Protein AF-A0A960Y2G0-F1 (afdb_monomer)

Nearest PDB structures (foldseek):
  4eb5-assembly1_C  TM=8.338E-01  e=1.925E-10  Archaeoglobus fulgidus DSM 4304
  7c8m-assembly1_C  TM=8.604E-01  e=5.880E-10  Methanothrix thermoacetophila
  7cnv-assembly2_D  TM=8.805E-01  e=2.709E-09  Methanothrix thermoacetophila
  7c8n-assembly1_A-2  TM=8.735E-01  e=2.873E-09  Methanothrix thermoacetophila
  7c8o-assembly1_D  TM=8.763E-01  e=1.675E-08  Methanothrix thermoacetophila

Structure (mmCIF, N/CA/C/O backbone):
data_AF-A0A960Y2G0-F1
#
_entry.id   AF-A0A960Y2G0-F1
#
loop_
_atom_site.group_PDB
_atom_site.id
_atom_site.type_symbol
_atom_site.label_atom_id
_atom_site.label_alt_id
_atom_site.label_comp_id
_atom_site.label_asym_id
_atom_site.label_entity_id
_atom_site.label_seq_id
_atom_site.pdbx_PDB_ins_code
_atom_site.Cartn_x
_atom_site.Cartn_y
_atom_site.Cartn_z
_atom_site.occupancy
_atom_site.B_iso_or_equiv
_atom_site.auth_seq_id
_atom_site.auth_comp_id
_atom_site.auth_asym_id
_atom_site.auth_atom_id
_atom_site.pdbx_PDB_model_num
ATOM 1 N N . MET A 1 1 ? 7.548 20.273 18.301 1.00 86.62 1 MET A N 1
ATOM 2 C CA . MET A 1 1 ? 7.623 18.901 17.743 1.00 86.62 1 MET A CA 1
ATOM 3 C C . MET A 1 1 ? 8.824 18.138 18.290 1.00 86.62 1 MET A C 1
ATOM 5 O O . MET A 1 1 ? 9.955 18.604 18.170 1.00 86.62 1 MET A O 1
ATOM 9 N N . ASP A 1 2 ? 8.578 16.937 18.811 1.00 92.56 2 ASP A N 1
ATOM 10 C CA . ASP A 1 2 ? 9.602 15.974 19.226 1.00 92.56 2 ASP A CA 1
ATOM 11 C C . ASP A 1 2 ? 10.142 15.177 18.021 1.00 92.56 2 ASP A C 1
ATOM 13 O O . ASP A 1 2 ? 9.470 14.306 17.466 1.00 92.56 2 ASP A O 1
ATOM 17 N N . PHE A 1 3 ? 11.374 15.481 17.601 1.00 93.81 3 PHE A N 1
ATOM 18 C CA . PHE A 1 3 ? 12.019 14.814 16.466 1.00 93.81 3 PHE A CA 1
ATOM 19 C C . PHE A 1 3 ? 12.433 13.366 16.747 1.00 93.81 3 PHE A C 1
ATOM 21 O O . PHE A 1 3 ? 12.447 12.559 15.816 1.00 93.81 3 PHE A O 1
ATOM 28 N N . GLN A 1 4 ? 12.782 13.025 17.990 1.00 95.38 4 GLN A N 1
ATOM 29 C CA . GLN A 1 4 ? 13.192 11.658 18.324 1.00 95.38 4 GLN A CA 1
ATOM 30 C C . GLN A 1 4 ? 11.982 10.734 18.274 1.00 95.38 4 GLN A C 1
ATOM 32 O O . GLN A 1 4 ? 12.024 9.710 17.592 1.00 95.38 4 GLN A O 1
ATOM 37 N N . ARG A 1 5 ? 10.865 11.158 18.875 1.00 94.88 5 ARG A N 1
ATOM 38 C CA . ARG A 1 5 ? 9.596 10.430 18.787 1.00 94.88 5 ARG A CA 1
ATOM 39 C C . ARG A 1 5 ? 9.076 10.360 17.353 1.00 94.88 5 ARG A C 1
ATOM 41 O O . ARG A 1 5 ? 8.614 9.305 16.932 1.00 94.88 5 ARG A O 1
ATOM 48 N N . PHE A 1 6 ? 9.204 11.437 16.572 1.00 96.44 6 PHE A N 1
ATOM 49 C CA . PHE A 1 6 ? 8.857 11.418 15.145 1.00 96.44 6 PHE A CA 1
ATOM 50 C C . PHE A 1 6 ? 9.614 10.324 14.391 1.00 96.44 6 PHE A C 1
ATOM 52 O O . PHE A 1 6 ? 9.008 9.523 13.679 1.00 96.44 6 PHE A O 1
ATOM 59 N N . LYS A 1 7 ? 10.942 10.287 14.553 1.00 95.12 7 LYS A N 1
ATOM 60 C CA . LYS A 1 7 ? 11.805 9.300 13.906 1.00 95.12 7 LYS A CA 1
ATOM 61 C C . LYS A 1 7 ? 11.459 7.889 14.367 1.00 95.12 7 LYS A C 1
ATOM 63 O O . LYS A 1 7 ? 11.280 7.026 13.521 1.00 95.12 7 LYS A O 1
ATOM 68 N N . GLN A 1 8 ? 11.275 7.681 15.670 1.00 94.31 8 GLN A N 1
ATOM 69 C CA . GLN A 1 8 ? 10.880 6.388 16.223 1.00 94.31 8 GLN A CA 1
ATOM 70 C C . GLN A 1 8 ? 9.571 5.878 15.607 1.00 94.31 8 GLN A C 1
ATOM 72 O O . GLN A 1 8 ? 9.538 4.768 15.087 1.00 94.31 8 GLN A O 1
ATOM 77 N N . ILE A 1 9 ? 8.517 6.703 15.587 1.00 94.94 9 ILE A N 1
ATOM 78 C CA . ILE A 1 9 ? 7.212 6.334 15.011 1.00 94.94 9 ILE A CA 1
ATOM 79 C C . ILE A 1 9 ? 7.348 5.904 13.548 1.00 94.94 9 ILE A C 1
ATOM 81 O O . ILE A 1 9 ? 6.670 4.974 13.117 1.00 94.94 9 ILE A O 1
ATOM 85 N N . ASN A 1 10 ? 8.204 6.585 12.787 1.00 94.75 10 ASN A N 1
ATOM 86 C CA . ASN A 1 10 ? 8.406 6.314 11.368 1.00 94.75 10 ASN A CA 1
ATOM 87 C C . ASN A 1 10 ? 9.296 5.092 11.107 1.00 94.75 10 ASN A C 1
ATOM 89 O O . ASN A 1 10 ? 9.005 4.326 10.191 1.00 94.75 10 ASN A O 1
ATOM 93 N N . ASP A 1 11 ? 10.341 4.896 11.911 1.00 91.50 11 ASP A N 1
ATOM 94 C CA . ASP A 1 11 ? 11.258 3.759 11.798 1.00 91.50 11 ASP A CA 1
ATOM 95 C C . ASP A 1 11 ? 10.572 2.454 12.242 1.00 91.50 11 ASP A C 1
ATOM 97 O O . ASP A 1 11 ? 10.693 1.431 11.572 1.00 91.50 11 ASP A O 1
ATOM 101 N N . GLU A 1 12 ? 9.809 2.495 13.340 1.00 92.44 12 GLU A N 1
ATOM 102 C CA . GLU A 1 12 ? 9.062 1.348 13.880 1.00 92.44 12 GLU A CA 1
ATOM 103 C C . GLU A 1 12 ? 7.698 1.149 13.201 1.00 92.44 12 GLU A C 1
ATOM 105 O O . GLU A 1 12 ? 7.048 0.126 13.405 1.00 92.44 12 GLU A O 1
ATOM 110 N N . ARG A 1 13 ? 7.250 2.135 12.412 1.00 90.19 13 ARG A N 1
ATOM 111 C CA . ARG A 1 13 ? 5.908 2.222 11.817 1.00 90.19 13 ARG A CA 1
ATOM 112 C C . ARG A 1 13 ? 4.801 1.880 12.812 1.00 90.19 13 ARG A C 1
ATOM 114 O O . ARG A 1 13 ? 4.029 0.934 12.644 1.00 90.19 13 ARG A O 1
ATOM 121 N N . LEU A 1 14 ? 4.716 2.687 13.863 1.00 93.31 14 LEU A N 1
ATOM 122 C CA . LEU A 1 14 ? 3.771 2.467 14.951 1.00 93.31 14 LEU A CA 1
ATOM 123 C C . LEU A 1 14 ? 2.334 2.295 14.425 1.00 93.31 14 LEU A C 1
ATOM 125 O O . LEU A 1 14 ? 1.815 3.152 13.707 1.00 93.31 14 LEU A O 1
ATOM 129 N N . ASN A 1 15 ? 1.703 1.180 14.809 1.00 92.12 15 ASN A N 1
ATOM 130 C CA . ASN A 1 15 ? 0.332 0.792 14.455 1.00 92.12 15 ASN A CA 1
ATOM 131 C C . ASN A 1 15 ? 0.046 0.628 12.939 1.00 92.12 15 ASN A C 1
ATOM 133 O O . ASN A 1 15 ? -1.116 0.531 12.538 1.00 92.12 15 ASN A O 1
ATOM 137 N N . TYR A 1 16 ? 1.087 0.553 12.106 1.00 96.31 16 TYR A N 1
ATOM 138 C CA . TYR A 1 16 ? 0.996 0.350 10.659 1.00 96.31 16 TYR A CA 1
ATOM 139 C C . TYR A 1 16 ? 0.889 -1.144 10.336 1.00 96.31 16 TYR A C 1
ATOM 141 O O . TYR A 1 16 ? 1.876 -1.873 10.434 1.00 96.31 16 TYR A O 1
ATOM 149 N N . ARG A 1 17 ? -0.301 -1.624 9.974 1.00 96.50 17 ARG A N 1
ATOM 150 C CA . ARG A 1 17 ? -0.523 -3.016 9.542 1.00 96.50 17 ARG A CA 1
ATOM 151 C C . ARG A 1 17 ? -1.909 -3.187 8.942 1.00 96.50 17 ARG A C 1
ATOM 153 O O . ARG A 1 17 ? -2.824 -2.416 9.232 1.00 96.50 17 ARG A O 1
ATOM 160 N N . GLU A 1 18 ? -2.072 -4.269 8.201 1.00 96.94 18 GLU A N 1
ATOM 161 C CA . GLU A 1 18 ? -3.372 -4.794 7.796 1.00 96.94 18 GLU A CA 1
ATOM 162 C C . GLU A 1 18 ? -4.046 -5.525 8.973 1.00 96.94 18 GLU A C 1
ATOM 164 O O . GLU A 1 18 ? -3.369 -6.135 9.802 1.00 96.94 18 GLU A O 1
ATOM 169 N N . ILE A 1 19 ? -5.379 -5.490 9.035 1.00 96.31 19 ILE A N 1
ATOM 170 C CA . ILE A 1 19 ? -6.180 -6.335 9.934 1.00 96.31 19 ILE A CA 1
ATOM 171 C C . ILE A 1 19 ? -7.104 -7.173 9.051 1.00 96.31 19 ILE A C 1
ATOM 173 O O . ILE A 1 19 ? -8.030 -6.647 8.432 1.00 96.31 19 ILE A O 1
ATOM 177 N N . GLU A 1 20 ? -6.827 -8.472 8.964 1.00 92.75 20 GLU A N 1
ATOM 178 C CA . GLU A 1 20 ? -7.520 -9.388 8.050 1.00 92.75 20 GLU A CA 1
ATOM 179 C C . GLU A 1 20 ? -9.001 -9.570 8.409 1.00 92.75 20 GLU A C 1
ATOM 181 O O . GLU A 1 20 ? -9.868 -9.571 7.535 1.00 92.75 20 GLU A O 1
ATOM 186 N N . ASP A 1 21 ? -9.305 -9.630 9.703 1.00 94.44 21 ASP A N 1
ATOM 187 C CA . ASP A 1 21 ? -10.654 -9.772 10.246 1.00 94.44 21 ASP A CA 1
ATOM 188 C C . ASP A 1 21 ? -11.294 -8.427 10.636 1.00 94.44 21 ASP A C 1
ATOM 190 O O . ASP A 1 21 ? -12.226 -8.387 11.440 1.00 94.44 21 ASP A O 1
ATOM 194 N N . ALA A 1 22 ? -10.824 -7.313 10.058 1.00 97.56 22 ALA A N 1
ATOM 195 C CA . ALA A 1 22 ? -11.388 -5.992 10.317 1.00 97.56 22 ALA A CA 1
ATOM 196 C C . ALA A 1 22 ? -12.892 -5.959 10.014 1.00 97.56 22 ALA A C 1
ATOM 198 O O . ALA A 1 22 ? -13.353 -6.430 8.967 1.00 97.56 22 ALA A O 1
ATOM 199 N N . THR A 1 23 ? -13.662 -5.318 10.890 1.00 98.06 23 THR A N 1
ATOM 200 C CA . THR A 1 23 ? -15.099 -5.105 10.684 1.00 98.06 23 THR A CA 1
ATOM 201 C C . THR A 1 23 ? -15.312 -4.147 9.512 1.00 98.06 23 THR A C 1
ATOM 203 O O . THR A 1 23 ? -16.017 -4.476 8.553 1.00 98.06 23 THR A O 1
ATOM 206 N N . VAL A 1 24 ? -14.596 -3.019 9.507 1.00 98.56 24 VAL A N 1
ATOM 207 C CA . VAL A 1 24 ? -14.574 -2.053 8.401 1.00 98.56 24 VAL A CA 1
ATOM 208 C C . VAL A 1 24 ? -13.143 -1.786 7.943 1.00 98.56 24 VAL A C 1
ATOM 210 O O . VAL A 1 24 ? -12.208 -1.720 8.741 1.00 98.56 24 VAL A O 1
ATOM 213 N N . VAL A 1 25 ? -12.989 -1.618 6.632 1.00 98.44 25 VAL A N 1
ATOM 214 C CA . VAL A 1 25 ? -11.780 -1.085 6.008 1.00 98.44 25 VAL A CA 1
ATOM 215 C C . VAL A 1 25 ? -12.209 0.081 5.137 1.00 98.44 25 VAL A C 1
ATOM 217 O O . VAL A 1 25 ? -13.126 -0.072 4.333 1.00 98.44 25 VAL A O 1
ATOM 220 N N . SER A 1 26 ? -11.582 1.237 5.309 1.00 98.25 26 SER A N 1
ATOM 221 C CA . SER A 1 26 ? -11.987 2.483 4.658 1.00 98.25 26 SER A CA 1
ATOM 222 C C . SER A 1 26 ? -10.802 3.140 3.979 1.00 98.25 26 SER A C 1
ATOM 224 O O . SER A 1 26 ? -9.711 3.173 4.546 1.00 98.25 26 SER A O 1
ATOM 226 N N . ASN A 1 27 ? -11.025 3.655 2.770 1.00 96.00 27 ASN A N 1
ATOM 227 C CA . ASN A 1 27 ? -10.039 4.420 2.022 1.00 96.00 27 ASN A CA 1
ATOM 228 C C . ASN A 1 27 ? -10.359 5.910 2.137 1.00 96.00 27 ASN A C 1
ATOM 230 O O . ASN A 1 27 ? -11.497 6.335 1.953 1.00 96.00 27 ASN A O 1
ATOM 234 N N . TYR A 1 28 ? -9.326 6.711 2.351 1.00 94.31 28 TYR A N 1
ATOM 235 C CA . TYR A 1 28 ? -9.407 8.159 2.390 1.00 94.31 28 TYR A CA 1
ATOM 236 C C . TYR A 1 28 ? -8.260 8.750 1.576 1.00 94.31 28 TYR A C 1
ATOM 238 O O . TYR A 1 28 ? -7.124 8.281 1.644 1.00 94.31 28 TYR A O 1
ATOM 246 N N . ARG A 1 29 ? -8.538 9.798 0.800 1.00 88.81 29 ARG A N 1
ATOM 247 C CA . ARG A 1 29 ? -7.503 10.512 0.051 1.00 88.81 29 ARG A CA 1
ATOM 248 C C . ARG A 1 29 ? -7.214 11.842 0.720 1.00 88.81 29 ARG A C 1
ATOM 250 O O . ARG A 1 29 ? -8.092 12.694 0.817 1.00 88.81 29 ARG A O 1
ATOM 257 N N . ASN A 1 30 ? -5.966 12.039 1.130 1.00 84.06 30 ASN A N 1
ATOM 258 C CA . ASN A 1 30 ? -5.527 13.311 1.679 1.00 84.06 30 ASN A CA 1
ATOM 259 C C . ASN A 1 30 ? -5.613 14.401 0.599 1.00 84.06 30 ASN A C 1
ATOM 261 O O . ASN A 1 30 ? -4.896 14.357 -0.399 1.00 84.06 30 ASN A O 1
ATOM 265 N N . ILE A 1 31 ? -6.476 15.394 0.810 1.00 76.62 31 ILE A N 1
ATOM 266 C CA . ILE A 1 31 ? -6.726 16.482 -0.147 1.00 76.62 31 ILE A CA 1
ATOM 267 C C . ILE A 1 31 ? -5.534 17.436 -0.318 1.00 76.62 31 ILE A C 1
ATOM 269 O O . ILE A 1 31 ? -5.413 18.084 -1.353 1.00 76.62 31 ILE A O 1
ATOM 273 N N . GLY A 1 32 ? -4.647 17.526 0.677 1.00 75.38 32 GLY A N 1
ATOM 274 C CA . GLY A 1 32 ? -3.511 18.445 0.660 1.00 75.38 32 GLY A CA 1
ATOM 275 C C . GLY A 1 32 ? -2.320 17.919 -0.140 1.00 75.38 32 GLY A C 1
ATOM 276 O O . GLY A 1 32 ? -1.728 18.659 -0.924 1.00 75.38 32 GLY A O 1
ATOM 277 N N . CYS A 1 33 ? -1.953 16.648 0.053 1.00 76.25 33 CYS A N 1
ATOM 278 C CA . CYS A 1 33 ? -0.789 16.037 -0.607 1.00 76.25 33 CYS A CA 1
ATOM 279 C C . CYS A 1 33 ? -1.134 14.945 -1.629 1.00 76.25 33 CYS A C 1
ATOM 281 O O . CYS A 1 33 ? -0.257 14.547 -2.393 1.00 76.25 33 CYS A O 1
ATOM 283 N N . GLY A 1 34 ? -2.379 14.466 -1.663 1.00 78.75 34 GLY A N 1
ATOM 284 C CA . GLY A 1 34 ? -2.819 13.374 -2.531 1.00 78.75 34 GLY A CA 1
ATOM 285 C C . GLY A 1 34 ? -2.533 11.970 -1.992 1.00 78.75 34 GLY A C 1
ATOM 286 O O . GLY A 1 34 ? -2.919 11.009 -2.657 1.00 78.75 34 GLY A O 1
ATOM 287 N N . ASP A 1 35 ? -1.894 11.848 -0.821 1.00 84.19 35 ASP A N 1
ATOM 288 C CA . ASP A 1 35 ? -1.540 10.563 -0.208 1.00 84.19 35 ASP A CA 1
ATOM 289 C C . ASP A 1 35 ? -2.792 9.711 0.078 1.00 84.19 35 ASP A C 1
ATOM 291 O O . ASP A 1 35 ? -3.813 10.206 0.568 1.00 84.19 35 ASP A O 1
ATOM 295 N N . GLY A 1 36 ? -2.702 8.412 -0.214 1.00 88.88 36 GLY A N 1
ATOM 296 C CA . GLY A 1 36 ? -3.743 7.437 0.096 1.00 88.88 36 GLY A CA 1
ATOM 297 C C . GLY A 1 36 ? -3.627 6.928 1.529 1.00 88.88 36 GLY A C 1
ATOM 298 O O . GLY A 1 36 ? -2.573 6.429 1.940 1.00 88.88 36 GLY A O 1
ATOM 299 N N . TYR A 1 37 ? -4.703 7.062 2.297 1.00 94.81 37 TYR A N 1
ATOM 300 C CA . TYR A 1 37 ? -4.850 6.555 3.657 1.00 94.81 37 TYR A CA 1
ATOM 301 C C . TYR A 1 37 ? -5.851 5.408 3.643 1.00 94.81 37 TYR A C 1
ATOM 303 O O . TYR A 1 37 ? -6.879 5.484 2.971 1.00 94.81 37 TYR A O 1
ATOM 311 N N . ARG A 1 38 ? -5.575 4.361 4.413 1.00 97.19 38 ARG A N 1
ATOM 312 C CA . ARG A 1 38 ? -6.520 3.272 4.626 1.00 97.19 38 ARG A CA 1
ATOM 313 C C . ARG A 1 38 ? -6.573 2.929 6.100 1.00 97.19 38 ARG A C 1
ATOM 315 O O . ARG A 1 38 ? -5.533 2.654 6.690 1.00 97.19 38 ARG A O 1
ATOM 322 N N . ILE A 1 39 ? -7.765 2.990 6.681 1.00 98.50 39 ILE A N 1
ATOM 323 C CA . ILE A 1 39 ? -8.027 2.707 8.094 1.00 98.50 39 ILE A CA 1
ATOM 324 C C . ILE A 1 39 ? -8.698 1.341 8.204 1.00 98.50 39 ILE A C 1
ATOM 326 O O . ILE A 1 39 ? -9.600 1.023 7.426 1.00 98.50 39 ILE A O 1
ATOM 330 N N . TYR A 1 40 ? -8.281 0.563 9.194 1.00 98.62 40 TYR A N 1
ATOM 331 C CA . TYR A 1 40 ? -8.882 -0.712 9.563 1.00 98.62 40 TYR A CA 1
ATOM 332 C C . TYR A 1 40 ? -9.429 -0.569 10.976 1.00 98.62 40 TYR A C 1
ATOM 334 O O . TYR A 1 40 ? -8.678 -0.183 11.872 1.00 98.62 40 TYR A O 1
ATOM 342 N N . LEU A 1 41 ? -10.708 -0.884 11.185 1.00 98.69 41 LEU A N 1
ATOM 343 C CA . LEU A 1 41 ? -11.304 -0.943 12.521 1.00 98.69 41 LEU A CA 1
ATOM 344 C C . LEU A 1 41 ? -11.924 -2.323 12.738 1.00 98.69 41 LEU A C 1
ATOM 346 O O . LEU A 1 41 ? -12.737 -2.789 11.931 1.00 98.69 41 LEU A O 1
ATOM 350 N N . LYS A 1 42 ? -11.570 -2.957 13.853 1.00 98.56 42 LYS A N 1
ATOM 351 C CA . LYS A 1 42 ? -12.249 -4.134 14.392 1.00 98.56 42 LYS A CA 1
ATOM 352 C C . LYS A 1 42 ? -13.201 -3.669 15.485 1.00 98.56 42 LYS A C 1
ATOM 354 O O . LYS A 1 42 ? -12.765 -3.148 16.507 1.00 98.56 42 LYS A O 1
ATOM 359 N N . ILE A 1 43 ? -14.492 -3.824 15.221 1.00 98.62 43 ILE A N 1
ATOM 360 C CA . ILE A 1 43 ? -15.584 -3.307 16.045 1.00 98.62 43 ILE A CA 1
ATOM 361 C C . ILE A 1 43 ? -16.482 -4.465 16.469 1.00 98.62 43 ILE A C 1
ATOM 363 O O . ILE A 1 43 ? -16.923 -5.237 15.613 1.00 98.62 43 ILE A O 1
ATOM 367 N N . GLU A 1 44 ? -16.767 -4.539 17.765 1.00 98.25 44 GLU A N 1
ATOM 368 C CA . GLU A 1 44 ? -17.688 -5.485 18.404 1.00 98.25 44 GLU A CA 1
ATOM 369 C C . GLU A 1 44 ? -18.457 -4.734 19.495 1.00 98.25 44 GLU A C 1
ATOM 371 O O . GLU A 1 44 ? -17.870 -3.902 20.182 1.00 98.25 44 GLU A O 1
ATOM 376 N N . ASP A 1 45 ? -19.771 -4.945 19.605 1.00 96.12 45 ASP A N 1
ATOM 377 C CA . ASP A 1 45 ? -20.634 -4.282 20.599 1.00 96.12 45 ASP A CA 1
ATOM 378 C C . ASP A 1 45 ? -20.417 -2.760 20.724 1.00 96.12 45 ASP A C 1
ATOM 380 O O . ASP A 1 45 ? -20.366 -2.187 21.813 1.00 96.12 45 ASP A O 1
ATOM 384 N N . ASN A 1 46 ? -20.283 -2.087 19.574 1.00 95.75 46 ASN A N 1
ATOM 385 C CA . ASN A 1 46 ? -20.035 -0.643 19.464 1.00 95.75 46 ASN A CA 1
ATOM 386 C C . ASN A 1 46 ? -18.696 -0.163 20.070 1.00 95.75 46 ASN A C 1
ATOM 388 O O . ASN A 1 46 ? -18.513 1.038 20.269 1.00 95.75 46 ASN A O 1
ATOM 392 N N . GLN A 1 47 ? -17.753 -1.071 20.327 1.00 98.50 47 GLN A N 1
ATOM 393 C CA . GLN A 1 47 ? -16.401 -0.798 20.822 1.00 98.50 47 GLN A CA 1
ATOM 394 C C . GLN A 1 47 ? -15.353 -1.071 19.741 1.00 98.50 47 GLN A C 1
ATOM 396 O O . GLN A 1 47 ? -15.394 -2.103 19.072 1.00 98.50 47 GLN A O 1
ATOM 401 N N . ILE A 1 48 ? -14.385 -0.165 19.581 1.00 98.69 48 ILE A N 1
ATOM 402 C CA . ILE A 1 48 ? -13.240 -0.341 18.680 1.00 98.69 48 ILE A CA 1
ATOM 403 C C . ILE A 1 48 ? -12.180 -1.172 19.409 1.00 98.69 48 ILE A C 1
ATOM 405 O O . ILE A 1 48 ? -11.339 -0.643 20.136 1.00 98.69 48 ILE A O 1
ATOM 409 N N . LEU A 1 49 ? -12.209 -2.489 19.213 1.00 98.50 49 LEU A N 1
ATOM 410 C CA . LEU A 1 49 ? -11.271 -3.423 19.844 1.00 98.50 49 LEU A CA 1
ATOM 411 C C . LEU A 1 49 ? -9.854 -3.292 19.284 1.00 98.50 49 LEU A C 1
ATOM 413 O O . LEU A 1 49 ? -8.865 -3.429 20.010 1.00 98.50 49 LEU A O 1
ATOM 417 N N . ASP A 1 50 ? -9.752 -3.029 17.984 1.00 98.50 50 ASP A N 1
ATOM 418 C CA . ASP A 1 50 ? -8.478 -2.775 17.332 1.00 98.50 50 ASP A CA 1
ATOM 419 C C . ASP A 1 50 ? -8.630 -1.759 16.205 1.00 98.50 50 ASP A C 1
ATOM 421 O O . ASP A 1 50 ? -9.658 -1.695 15.528 1.00 98.50 50 ASP A O 1
ATOM 425 N N . ALA A 1 51 ? -7.585 -0.967 16.010 1.00 98.50 51 ALA A N 1
ATOM 426 C CA . ALA A 1 51 ? -7.504 0.017 14.949 1.00 98.50 51 ALA A CA 1
ATOM 427 C C . ALA A 1 51 ? -6.088 0.017 14.387 1.00 98.50 51 ALA A C 1
ATOM 429 O O . ALA A 1 51 ? -5.114 -0.071 15.138 1.00 98.50 51 ALA A O 1
ATOM 430 N N . SER A 1 52 ? -5.966 0.123 13.073 1.00 98.62 52 SER A N 1
ATOM 431 C CA . SER A 1 52 ? -4.685 0.266 12.390 1.00 98.62 52 SER A CA 1
ATOM 432 C C . SER A 1 52 ? -4.855 1.063 11.109 1.00 98.62 52 SER A C 1
ATOM 434 O O . SER A 1 52 ? -5.960 1.470 10.732 1.00 98.62 52 SER A O 1
ATOM 436 N N . TYR A 1 53 ? -3.741 1.292 10.428 1.00 98.12 53 TYR A N 1
ATOM 437 C CA . TYR A 1 53 ? -3.746 1.944 9.136 1.00 98.12 53 TYR A CA 1
ATOM 438 C C . TYR A 1 53 ? -2.665 1.386 8.220 1.00 98.12 53 TYR A C 1
ATOM 440 O O . TYR A 1 53 ? -1.692 0.770 8.658 1.00 98.12 53 TYR A O 1
ATOM 448 N N . THR A 1 54 ? -2.828 1.685 6.938 1.00 96.19 54 THR A N 1
ATOM 449 C CA . THR A 1 54 ? -1.785 1.591 5.920 1.00 96.19 54 THR A CA 1
ATOM 450 C C . THR A 1 54 ? -1.784 2.863 5.089 1.00 96.19 54 THR A C 1
ATOM 452 O O . THR A 1 54 ? -2.824 3.490 4.874 1.00 96.19 54 THR A O 1
ATOM 455 N N . THR A 1 55 ? -0.613 3.268 4.617 1.00 94.62 55 THR A N 1
ATOM 456 C CA . THR A 1 55 ? -0.470 4.443 3.754 1.00 94.62 55 THR A CA 1
ATOM 457 C C . THR A 1 55 ? 0.818 4.367 2.943 1.00 94.62 55 THR A C 1
ATOM 459 O O . THR A 1 55 ? 1.797 3.758 3.378 1.00 94.62 55 THR A O 1
ATOM 462 N N . THR A 1 56 ? 0.833 5.025 1.785 1.00 88.69 56 THR A N 1
ATOM 463 C CA . THR A 1 56 ? 2.053 5.331 1.015 1.00 88.69 56 THR A CA 1
ATOM 464 C C . THR A 1 56 ? 2.506 6.781 1.211 1.00 88.69 56 THR A C 1
ATOM 466 O O . THR A 1 56 ? 3.371 7.283 0.483 1.00 88.69 56 THR A O 1
ATOM 469 N N . GLY A 1 57 ? 1.901 7.476 2.179 1.00 88.19 57 GLY A N 1
ATOM 470 C CA . GLY A 1 57 ? 2.142 8.879 2.466 1.00 88.19 57 GLY A CA 1
ATOM 471 C C . GLY A 1 57 ? 3.451 9.168 3.183 1.00 88.19 57 GLY A C 1
ATOM 472 O O . GLY A 1 57 ? 4.243 8.279 3.491 1.00 88.19 57 GLY A O 1
ATOM 473 N N . CYS A 1 58 ? 3.720 10.454 3.397 1.00 90.69 58 CYS A N 1
ATOM 474 C CA . CYS A 1 58 ? 4.954 10.873 4.062 1.00 90.69 58 CYS A CA 1
ATOM 475 C C . CYS A 1 58 ? 4.924 10.622 5.580 1.00 90.69 58 CYS A C 1
ATOM 477 O O . CYS A 1 58 ? 3.879 10.329 6.162 1.00 90.69 58 CYS A O 1
ATOM 479 N N . GLY A 1 59 ? 6.068 10.823 6.240 1.00 94.25 59 GLY A N 1
ATOM 480 C CA . GLY A 1 59 ? 6.191 10.520 7.663 1.00 94.25 59 GLY A CA 1
ATOM 481 C C . GLY A 1 59 ? 5.271 1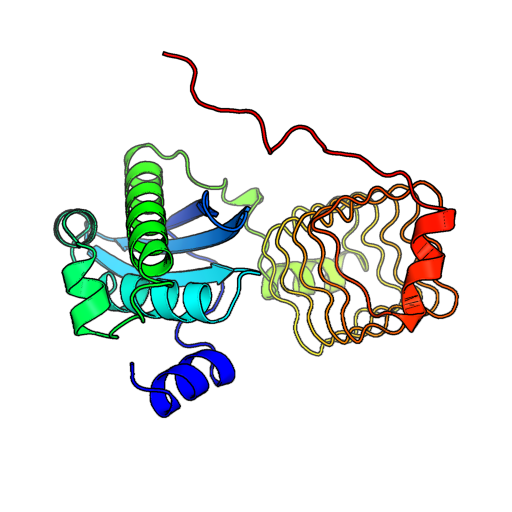1.314 8.592 1.00 94.25 59 GLY A C 1
ATOM 482 O O . GLY A 1 59 ? 4.858 10.801 9.623 1.00 94.25 59 GLY A O 1
ATOM 483 N N . PHE A 1 60 ? 4.854 12.527 8.212 1.00 95.31 60 PHE A N 1
ATOM 484 C CA . PHE A 1 60 ? 3.827 13.256 8.969 1.00 95.31 60 PHE A CA 1
ATOM 485 C C . PHE A 1 60 ? 2.446 12.599 8.867 1.00 95.31 60 PHE A C 1
ATOM 487 O O . PHE A 1 60 ? 1.706 12.591 9.847 1.00 95.31 60 PHE A O 1
ATOM 494 N N . GLY A 1 61 ? 2.114 12.018 7.711 1.00 95.50 61 GLY A N 1
ATOM 495 C CA . GLY A 1 61 ? 0.893 11.232 7.538 1.00 95.50 61 GLY A CA 1
ATOM 496 C C . GLY A 1 61 ? 0.927 9.959 8.374 1.00 95.50 61 GLY A C 1
ATOM 497 O O . GLY A 1 61 ? -0.033 9.685 9.085 1.00 95.50 61 GLY A O 1
ATOM 498 N N . ILE A 1 62 ? 2.060 9.248 8.366 1.00 96.62 62 ILE A N 1
ATOM 499 C CA . ILE A 1 62 ? 2.300 8.075 9.223 1.00 96.62 62 ILE A CA 1
ATOM 500 C C . ILE A 1 62 ? 2.109 8.451 10.696 1.00 96.62 62 ILE A C 1
ATOM 502 O O . ILE A 1 62 ? 1.321 7.820 11.391 1.00 96.62 62 ILE A O 1
ATOM 506 N N . THR A 1 63 ? 2.753 9.522 11.168 1.00 97.56 63 THR A N 1
ATOM 507 C CA . THR A 1 63 ? 2.622 9.966 12.561 1.00 97.56 63 THR A CA 1
ATOM 508 C C . THR A 1 63 ? 1.182 10.325 12.923 1.00 97.56 63 THR A C 1
ATOM 510 O O . THR A 1 63 ? 0.684 9.849 13.938 1.00 97.56 63 THR A O 1
ATOM 513 N N . ALA A 1 64 ? 0.485 11.105 12.094 1.00 97.31 64 ALA A N 1
ATOM 514 C CA . ALA A 1 64 ? -0.895 11.503 12.371 1.00 97.31 64 ALA A CA 1
ATOM 515 C C . ALA A 1 64 ? -1.855 10.301 12.398 1.00 97.31 64 ALA A C 1
ATOM 517 O O . ALA A 1 64 ? -2.693 10.196 13.293 1.00 97.31 64 ALA A O 1
ATOM 518 N N . LEU A 1 65 ? -1.701 9.366 11.456 1.00 98.06 65 LEU A N 1
ATOM 519 C CA . LEU A 1 65 ? -2.501 8.143 11.404 1.00 98.06 65 LEU A CA 1
ATOM 520 C C . LEU A 1 65 ? -2.199 7.204 12.578 1.00 98.06 65 LEU A C 1
ATOM 522 O O . LEU A 1 65 ? -3.119 6.609 13.139 1.00 98.06 65 LEU A O 1
ATOM 526 N N . ALA A 1 66 ? -0.936 7.105 12.997 1.00 98.31 66 ALA A N 1
ATOM 527 C CA . ALA A 1 66 ? -0.564 6.359 14.194 1.00 98.31 66 ALA A CA 1
ATOM 528 C C . ALA A 1 66 ? -1.260 6.928 15.433 1.00 98.31 66 ALA A C 1
ATOM 530 O O . ALA A 1 66 ? -1.887 6.175 16.172 1.00 98.31 66 ALA A O 1
ATOM 531 N N . MET A 1 67 ? -1.208 8.249 15.633 1.00 98.19 67 MET A N 1
ATOM 532 C CA . MET A 1 67 ? -1.838 8.883 16.795 1.00 98.19 67 MET A CA 1
ATOM 533 C C . MET A 1 67 ? -3.356 8.686 16.786 1.00 98.19 67 MET A C 1
ATOM 535 O O . MET A 1 67 ? -3.915 8.229 17.779 1.00 98.19 67 MET A O 1
ATOM 539 N N . VAL A 1 68 ? -4.029 8.954 15.659 1.00 98.50 68 VAL A N 1
ATOM 540 C CA . VAL A 1 68 ? -5.497 8.865 15.600 1.00 98.50 68 VAL A CA 1
ATOM 541 C C . VAL A 1 68 ? -6.002 7.431 15.798 1.00 98.50 68 VAL A C 1
ATOM 543 O O . VAL A 1 68 ? -7.004 7.216 16.474 1.00 98.50 68 VAL A O 1
ATOM 546 N N . THR A 1 69 ? -5.298 6.431 15.257 1.00 98.56 69 THR A N 1
ATOM 547 C CA . THR A 1 69 ? -5.699 5.022 15.404 1.00 98.56 69 THR A CA 1
ATOM 548 C C . THR A 1 69 ? -5.406 4.481 16.800 1.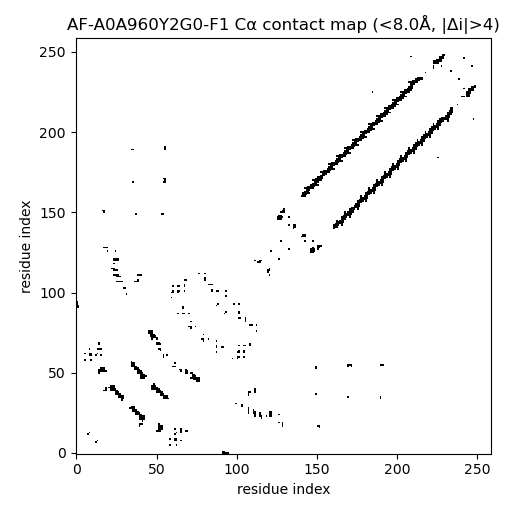00 98.56 69 THR A C 1
ATOM 550 O O . THR A 1 69 ? -6.203 3.703 17.319 1.00 98.56 69 THR A O 1
ATOM 553 N N . LEU A 1 70 ? -4.323 4.921 17.449 1.00 98.25 70 LEU A N 1
ATOM 554 C CA . LEU A 1 70 ? -4.061 4.596 18.853 1.00 98.25 70 LEU A CA 1
ATOM 555 C C . LEU A 1 70 ? -5.099 5.222 19.788 1.00 98.25 70 LEU A C 1
ATOM 557 O O . LEU A 1 70 ? -5.573 4.540 20.689 1.00 98.25 70 LEU A O 1
ATOM 561 N N . LEU A 1 71 ? -5.488 6.477 19.546 1.00 98.50 71 LEU A N 1
ATOM 562 C CA . LEU A 1 71 ? -6.538 7.154 20.313 1.00 98.50 71 LEU A CA 1
ATOM 563 C C . LEU A 1 71 ? -7.910 6.493 20.139 1.00 98.50 71 LEU A C 1
ATOM 565 O O . LEU A 1 71 ? -8.678 6.434 21.095 1.00 98.50 71 LEU A O 1
ATOM 569 N N . ALA A 1 72 ? -8.232 6.013 18.935 1.00 98.56 72 ALA A N 1
ATOM 570 C CA . ALA A 1 72 ? -9.506 5.352 18.656 1.00 98.56 72 ALA A CA 1
ATOM 571 C C . ALA A 1 72 ? -9.620 3.966 19.311 1.00 98.56 72 ALA A C 1
ATOM 573 O O . ALA A 1 72 ? -10.718 3.538 19.664 1.00 98.56 72 ALA A O 1
ATOM 574 N N . LYS A 1 73 ? -8.503 3.250 19.472 1.00 98.31 73 LYS A N 1
ATOM 575 C CA . LYS A 1 73 ? -8.493 1.907 20.057 1.00 98.31 73 LYS A CA 1
ATOM 576 C C . LYS A 1 73 ? -8.968 1.932 21.515 1.00 98.31 73 LYS A C 1
ATOM 578 O O . LYS A 1 73 ? -8.456 2.684 22.337 1.00 98.31 73 LYS A O 1
ATOM 583 N N . GLY A 1 74 ? -9.920 1.061 21.839 1.00 97.94 74 GLY A N 1
ATOM 584 C CA . GLY A 1 74 ? -10.525 0.941 23.167 1.00 97.94 74 GLY A CA 1
ATOM 585 C C . GLY A 1 74 ? -11.635 1.954 23.457 1.00 97.94 74 GLY A C 1
ATOM 586 O O . GLY A 1 74 ? -12.172 1.940 24.561 1.00 97.94 74 GLY A O 1
ATOM 587 N N . LYS A 1 75 ? -11.979 2.824 22.500 1.00 98.75 75 LYS A N 1
ATOM 588 C CA . LYS A 1 75 ? -13.131 3.726 22.591 1.00 98.75 75 LYS A CA 1
ATOM 589 C C . LYS A 1 75 ? -14.372 3.093 21.977 1.00 98.75 75 LYS A C 1
ATOM 591 O O . LYS A 1 75 ? -14.277 2.278 21.054 1.00 98.75 75 LYS A O 1
ATOM 596 N N . SER A 1 76 ? -15.539 3.553 22.412 1.00 98.75 76 SER A N 1
ATOM 597 C CA . SER A 1 76 ? -16.763 3.337 21.649 1.00 98.75 76 SER A CA 1
ATOM 598 C C . SER A 1 76 ? -16.694 4.052 20.296 1.00 98.75 76 SER A C 1
ATOM 600 O O . SER A 1 76 ? -15.952 5.021 20.112 1.00 98.75 76 SER A O 1
ATOM 602 N N . VAL A 1 77 ? -17.507 3.606 19.338 1.00 98.62 77 VAL A N 1
ATOM 603 C CA . VAL A 1 77 ? -17.607 4.255 18.020 1.00 98.62 77 VAL A CA 1
ATOM 604 C C . VAL A 1 77 ? -18.014 5.728 18.150 1.00 98.62 77 VAL A C 1
ATOM 606 O O . VAL A 1 77 ? -17.527 6.560 17.394 1.00 98.62 77 VAL A O 1
ATOM 609 N N . GLU A 1 78 ? -18.877 6.070 19.111 1.00 98.50 78 GLU A N 1
ATOM 610 C CA . GLU A 1 78 ? -19.306 7.453 19.357 1.00 98.50 78 GLU A CA 1
ATOM 611 C C . GLU A 1 78 ? -18.177 8.320 19.931 1.00 98.50 78 GLU A C 1
ATOM 613 O O . GLU A 1 78 ? -17.937 9.426 19.450 1.00 98.50 78 GLU A O 1
ATOM 618 N N . GLU A 1 79 ? -17.427 7.816 20.912 1.00 98.69 79 GLU A N 1
ATOM 619 C CA . GLU A 1 79 ? -16.272 8.532 21.463 1.00 98.69 79 GLU A CA 1
ATOM 620 C C . GLU A 1 79 ? -15.173 8.745 20.414 1.00 98.69 79 GLU A C 1
ATOM 622 O O . GLU A 1 79 ? -14.556 9.808 20.383 1.00 98.69 79 GLU A O 1
ATOM 627 N N . ALA A 1 80 ? -14.932 7.758 19.546 1.00 98.62 80 ALA A N 1
ATOM 628 C CA . ALA A 1 80 ? -13.957 7.875 18.465 1.00 98.62 80 ALA A CA 1
ATOM 629 C C . ALA A 1 80 ? -14.389 8.884 17.383 1.00 98.62 80 ALA A C 1
ATOM 631 O O . ALA A 1 80 ? -13.547 9.607 16.854 1.00 98.62 80 ALA A O 1
ATOM 632 N N . ASP A 1 81 ? -15.686 8.981 17.080 1.00 98.56 81 ASP A N 1
ATOM 633 C CA . ASP A 1 81 ? -16.244 9.947 16.114 1.00 98.56 81 ASP A CA 1
ATOM 634 C C . ASP A 1 81 ? -16.132 11.403 16.605 1.00 98.56 81 ASP A C 1
ATOM 636 O O . ASP A 1 81 ? -16.003 12.352 15.821 1.00 98.56 81 ASP A O 1
ATOM 640 N N . ASN A 1 82 ? -16.117 11.569 17.929 1.00 98.56 82 ASN A N 1
ATOM 641 C CA . ASN A 1 82 ? -15.949 12.850 18.603 1.00 98.56 82 ASN A CA 1
ATOM 642 C C . ASN A 1 82 ? -14.481 13.269 18.788 1.00 98.56 82 ASN A C 1
ATOM 644 O O . ASN A 1 82 ? -14.243 14.381 19.258 1.00 98.56 82 ASN A O 1
ATOM 648 N N . LEU A 1 83 ? -13.500 12.441 18.397 1.00 98.69 83 LEU A N 1
ATOM 649 C CA . LEU A 1 83 ? -12.089 12.836 18.428 1.00 98.69 83 LEU A CA 1
ATOM 650 C C . LEU A 1 83 ? -11.840 14.077 17.560 1.00 98.69 83 LEU A C 1
ATOM 652 O O . LEU A 1 83 ? -12.405 14.254 16.471 1.00 98.69 83 LEU A O 1
ATOM 656 N N . THR A 1 84 ? -10.949 14.928 18.053 1.00 98.50 84 THR A N 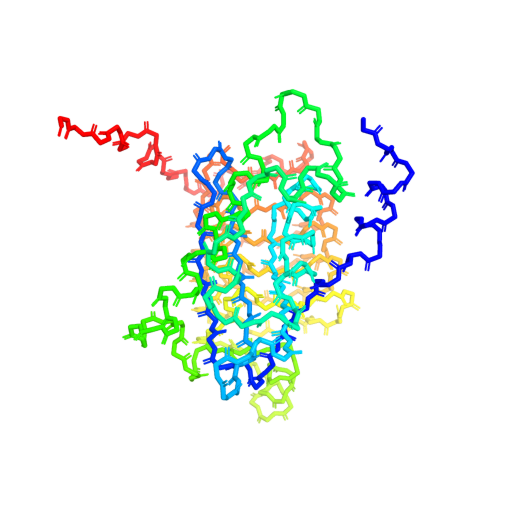1
ATOM 657 C CA . THR A 1 84 ? -10.588 16.211 17.454 1.00 98.50 84 THR A CA 1
ATOM 658 C C . THR A 1 84 ? -9.112 16.260 17.070 1.00 98.50 84 THR A C 1
ATOM 660 O O . THR A 1 84 ? -8.304 15.422 17.469 1.00 98.50 84 THR A O 1
ATOM 663 N N . VAL A 1 85 ? -8.751 17.277 16.284 1.00 97.75 85 VAL A N 1
ATOM 664 C CA . VAL A 1 85 ? -7.350 17.564 15.943 1.00 97.75 85 VAL A CA 1
ATOM 665 C C . VAL A 1 85 ? -6.533 17.831 17.206 1.00 97.75 85 VAL A C 1
ATOM 667 O O . VAL A 1 85 ? -5.433 17.301 17.325 1.00 97.75 85 VAL A O 1
ATOM 670 N N . ASP A 1 86 ? -7.100 18.546 18.180 1.00 97.94 86 ASP A N 1
ATOM 671 C CA . ASP A 1 86 ? -6.439 18.835 19.454 1.00 97.94 86 ASP A CA 1
ATOM 672 C C . ASP A 1 86 ? -6.095 17.559 20.230 1.00 97.94 86 ASP A C 1
ATOM 674 O O . ASP A 1 86 ? -5.047 17.497 20.865 1.00 97.94 86 ASP A O 1
ATOM 678 N N . ASP A 1 87 ? -6.938 16.522 20.175 1.00 98.38 87 ASP A N 1
ATOM 679 C CA . ASP A 1 87 ? -6.637 15.239 20.824 1.00 98.38 87 ASP A CA 1
ATOM 680 C C . ASP A 1 87 ? -5.406 14.576 20.191 1.00 98.38 87 ASP A C 1
ATOM 682 O O . ASP A 1 87 ? -4.534 14.079 20.901 1.00 98.38 87 ASP A O 1
ATOM 686 N N . VAL A 1 88 ? -5.287 14.637 18.861 1.00 97.88 88 VAL A N 1
ATOM 687 C CA . VAL A 1 88 ? -4.108 14.146 18.132 1.00 97.88 88 VAL A CA 1
ATOM 688 C C . VAL A 1 88 ? -2.872 15.001 18.435 1.00 97.88 88 VAL A C 1
ATOM 690 O O . VAL A 1 88 ? -1.788 14.454 18.639 1.00 97.88 88 VAL A O 1
ATOM 693 N N . GLU A 1 89 ? -3.012 16.328 18.494 1.00 96.81 89 GLU A N 1
ATOM 694 C CA . GLU A 1 89 ? -1.893 17.239 18.767 1.00 96.81 89 GLU A CA 1
ATOM 695 C C . GLU A 1 89 ? -1.408 17.185 20.225 1.00 96.81 89 GLU A C 1
ATOM 697 O O . GLU A 1 89 ? -0.225 17.423 20.477 1.00 96.81 89 GLU A O 1
ATOM 702 N N . ARG A 1 90 ? -2.269 16.804 21.181 1.00 96.81 90 ARG A N 1
ATOM 703 C CA . ARG A 1 90 ? -1.852 16.492 22.562 1.00 96.81 90 ARG A CA 1
ATOM 704 C C . ARG A 1 90 ? -0.945 15.267 22.620 1.00 96.81 90 ARG A C 1
ATOM 706 O O . ARG A 1 90 ? -0.007 15.251 23.415 1.00 96.81 90 ARG A O 1
ATOM 713 N N . GLU A 1 91 ? -1.197 14.266 21.777 1.00 95.94 91 GLU A N 1
ATOM 714 C CA . GLU A 1 91 ? -0.339 13.082 21.683 1.00 95.94 91 GLU A CA 1
ATOM 715 C C . GLU A 1 91 ? 0.975 13.382 20.963 1.00 95.94 91 GLU A C 1
ATOM 717 O O . GLU A 1 91 ? 2.034 12.890 21.367 1.00 95.94 91 GLU A O 1
ATOM 722 N N . PHE A 1 92 ? 0.927 14.190 19.902 1.00 96.94 92 PHE A N 1
ATOM 723 C CA . PHE A 1 92 ? 2.101 14.589 19.139 1.00 96.94 92 PHE A CA 1
ATOM 724 C C . PHE A 1 92 ? 1.919 15.975 18.509 1.00 96.94 92 PHE A C 1
ATOM 726 O O . PHE A 1 92 ? 1.120 16.155 17.597 1.00 96.94 92 PHE A O 1
ATOM 733 N N . GLU A 1 93 ? 2.730 16.943 18.935 1.00 96.62 93 GLU A N 1
ATOM 734 C CA . GLU A 1 93 ? 2.680 18.311 18.412 1.00 96.62 93 GLU A CA 1
ATOM 735 C C . GLU A 1 93 ? 3.268 18.400 16.991 1.00 96.62 93 GLU A C 1
ATOM 737 O O . GLU A 1 93 ? 4.472 18.176 16.780 1.00 96.62 93 GLU A O 1
ATOM 742 N N . PHE A 1 94 ? 2.445 18.805 16.019 1.00 95.81 94 PHE A N 1
ATOM 743 C CA . PHE A 1 94 ? 2.869 19.010 14.636 1.00 95.81 94 PHE A CA 1
ATOM 744 C C . PHE A 1 94 ? 3.382 20.445 14.416 1.00 95.81 94 PHE A C 1
ATOM 746 O O . PHE A 1 94 ? 2.831 21.403 14.950 1.00 95.81 94 PHE A O 1
ATOM 753 N N . PRO A 1 95 ? 4.425 20.649 13.588 1.00 94.69 95 PRO A N 1
ATOM 754 C CA . PRO A 1 95 ? 4.838 21.992 13.190 1.00 94.69 95 PRO A CA 1
ATOM 755 C C . PRO A 1 95 ? 3.701 22.728 12.470 1.00 94.69 95 PRO A C 1
ATOM 757 O O . PRO A 1 95 ? 2.996 22.111 11.678 1.00 94.69 95 PRO A O 1
ATOM 760 N N . GLU A 1 96 ? 3.602 24.054 12.615 1.00 92.00 96 GLU A N 1
ATOM 761 C CA . GLU A 1 96 ? 2.529 24.870 12.003 1.00 92.00 96 GLU A CA 1
ATOM 762 C C . GLU A 1 96 ? 2.291 24.576 10.511 1.00 92.00 96 GLU A C 1
ATOM 764 O O . GLU A 1 96 ? 1.163 24.416 10.057 1.00 92.00 96 GLU A O 1
ATOM 769 N N . ARG A 1 97 ? 3.365 24.397 9.730 1.00 91.75 97 ARG A N 1
ATOM 770 C CA . ARG A 1 97 ? 3.280 24.078 8.288 1.00 91.75 97 ARG A CA 1
ATOM 771 C C . ARG A 1 97 ? 2.796 22.650 7.976 1.00 91.75 97 ARG A C 1
ATOM 773 O O . ARG A 1 97 ? 2.832 22.241 6.815 1.00 91.75 97 ARG A O 1
ATOM 780 N N . ARG A 1 98 ? 2.456 21.861 8.994 1.00 93.06 98 ARG A N 1
ATOM 781 C CA . ARG A 1 98 ? 2.113 20.431 8.937 1.00 93.06 98 ARG A CA 1
ATOM 782 C C . ARG A 1 98 ? 0.831 20.098 9.717 1.00 93.06 98 ARG A C 1
ATOM 784 O O . ARG A 1 98 ? 0.518 18.921 9.859 1.00 93.06 98 ARG A O 1
ATOM 791 N N . LYS A 1 99 ? 0.057 21.095 10.158 1.00 92.12 99 LYS A N 1
ATOM 792 C CA . LYS A 1 99 ? -1.236 20.882 10.840 1.00 92.12 99 LYS A CA 1
ATOM 793 C C . LYS A 1 99 ? -2.326 20.260 9.960 1.00 92.12 99 LYS A C 1
ATOM 795 O O . LYS A 1 99 ? -3.245 19.622 10.454 1.00 92.12 99 LYS A O 1
ATOM 800 N N . ASN A 1 100 ? -2.146 20.291 8.642 1.00 93.12 100 ASN A N 1
ATOM 801 C CA . ASN A 1 100 ? -3.025 19.596 7.702 1.00 93.12 100 ASN A CA 1
ATOM 802 C C . ASN A 1 100 ? -3.010 18.053 7.859 1.00 93.12 100 ASN A C 1
ATOM 804 O O . ASN A 1 100 ? -3.914 17.369 7.373 1.00 93.12 100 ASN A O 1
ATOM 808 N N . TYR A 1 101 ? -1.968 17.476 8.474 1.00 95.12 101 TYR A N 1
ATOM 809 C CA . TYR A 1 101 ? -1.850 16.025 8.664 1.00 95.12 101 TYR A CA 1
ATOM 810 C C . TYR A 1 101 ? -2.773 15.476 9.760 1.00 95.12 101 TYR A C 1
ATOM 812 O O . TYR A 1 101 ? -3.518 14.545 9.439 1.00 95.12 101 TYR A O 1
ATOM 820 N N . PRO A 1 102 ? -2.789 16.014 10.997 1.00 96.44 102 PRO A N 1
ATOM 821 C CA . PRO A 1 102 ? -3.756 15.582 12.005 1.00 96.44 102 PRO A CA 1
ATOM 822 C C . PRO A 1 102 ? -5.209 15.848 11.577 1.00 96.44 102 PRO A C 1
ATOM 824 O O . PRO A 1 102 ? -6.054 14.978 11.775 1.00 96.44 102 PRO A O 1
ATOM 827 N N . GLU A 1 103 ? -5.494 16.950 10.871 1.00 95.94 103 GLU A N 1
ATOM 828 C CA . GLU A 1 103 ? -6.807 17.191 10.239 1.00 95.94 103 GLU A CA 1
ATOM 829 C C . GLU A 1 103 ? -7.209 16.048 9.293 1.00 95.94 103 GLU A C 1
ATOM 831 O O . GLU A 1 103 ? -8.290 15.470 9.410 1.00 95.94 103 GLU A O 1
ATOM 836 N N . SER A 1 104 ? -6.312 15.667 8.379 1.00 96.25 104 SER A N 1
ATOM 837 C CA . SER A 1 104 ? -6.571 14.587 7.419 1.00 96.25 104 SER A CA 1
ATOM 838 C C . SER A 1 104 ? -6.722 13.221 8.092 1.00 96.25 104 SER A C 1
ATOM 840 O O . SER A 1 104 ? -7.485 12.388 7.610 1.00 96.25 104 SER A O 1
ATOM 842 N N . ALA A 1 105 ? -6.002 12.972 9.188 1.00 97.31 105 ALA A N 1
ATOM 843 C CA . ALA A 1 105 ? -6.101 11.726 9.945 1.00 97.31 105 ALA A CA 1
ATOM 844 C C . ALA A 1 105 ? -7.447 11.612 10.680 1.00 97.31 105 ALA A C 1
ATOM 846 O O . ALA A 1 105 ? -8.072 10.553 10.638 1.00 97.31 105 ALA A O 1
ATOM 847 N N . ILE A 1 106 ? -7.937 12.708 11.271 1.00 98.12 106 ILE A N 1
ATOM 848 C CA . ILE A 1 106 ? -9.279 12.770 11.869 1.00 98.12 106 ILE A CA 1
ATOM 849 C C . ILE A 1 106 ? -10.357 12.551 10.809 1.00 98.12 106 ILE A C 1
ATOM 851 O O . ILE A 1 106 ? -11.259 11.741 11.014 1.00 98.12 106 ILE A O 1
ATOM 855 N N . LEU A 1 107 ? -10.251 13.205 9.650 1.00 97.88 107 LEU A N 1
ATOM 856 C CA . LEU A 1 107 ? -11.197 12.998 8.550 1.00 97.88 107 LEU A CA 1
ATOM 857 C C . LEU A 1 107 ? -11.190 11.548 8.045 1.00 97.88 107 LEU A C 1
ATOM 859 O O . LEU A 1 107 ? -12.256 10.991 7.792 1.00 97.88 107 LEU A O 1
ATOM 863 N N . ALA A 1 108 ? -10.019 10.909 7.965 1.00 98.12 108 ALA A N 1
ATOM 864 C CA . ALA A 1 108 ? -9.913 9.498 7.602 1.00 98.12 108 ALA A CA 1
ATOM 865 C C . ALA A 1 108 ? -10.575 8.571 8.635 1.00 98.12 108 ALA A C 1
ATOM 867 O O . ALA A 1 108 ? -11.275 7.634 8.250 1.00 98.12 108 ALA A O 1
ATOM 868 N N . LEU A 1 109 ? -10.405 8.837 9.937 1.00 98.75 109 LEU A N 1
ATOM 869 C CA . LEU A 1 109 ? -11.091 8.076 10.986 1.00 98.75 109 LEU A CA 1
ATOM 870 C C . LEU A 1 109 ? -12.614 8.255 10.900 1.00 98.75 109 LEU A C 1
ATOM 872 O O . LEU A 1 109 ? -13.348 7.268 10.936 1.00 98.75 109 LEU A O 1
ATOM 876 N N . LYS A 1 110 ? -13.094 9.492 10.736 1.00 98.62 110 LYS A N 1
ATOM 877 C CA . LYS A 1 110 ? -14.531 9.780 10.598 1.00 98.62 110 LYS A CA 1
ATOM 878 C C . LYS A 1 110 ? -15.127 9.122 9.359 1.00 98.62 110 LYS A C 1
ATOM 880 O O . LYS A 1 110 ? -16.221 8.568 9.430 1.00 98.62 110 LYS A O 1
ATOM 885 N N . GLN A 1 111 ? -14.389 9.101 8.248 1.00 98.62 111 GLN A N 1
ATOM 886 C CA . GLN A 1 111 ? -14.787 8.353 7.057 1.00 98.62 111 GLN A CA 1
ATOM 8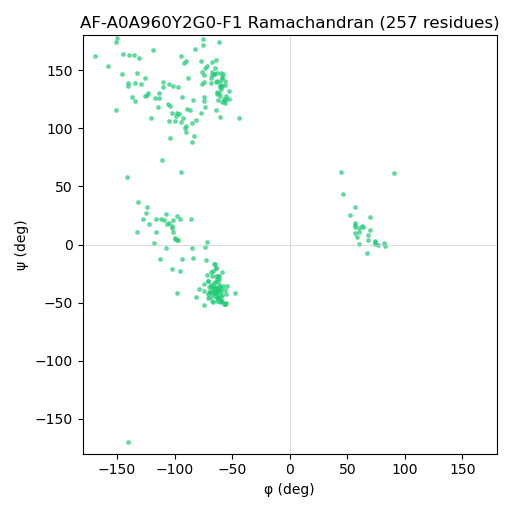87 C C . GLN A 1 111 ? -14.893 6.849 7.349 1.00 98.62 111 GLN A C 1
ATOM 889 O O . GLN A 1 111 ? -15.872 6.228 6.949 1.00 98.62 111 GLN A O 1
ATOM 894 N N . ALA A 1 112 ? -13.959 6.268 8.107 1.00 98.75 112 ALA A N 1
ATOM 895 C CA . ALA A 1 112 ? -14.027 4.857 8.488 1.00 98.75 112 ALA A CA 1
ATOM 896 C C . ALA A 1 112 ? -15.227 4.530 9.391 1.00 98.75 112 ALA A C 1
ATOM 898 O O . ALA A 1 112 ? -15.866 3.492 9.220 1.00 98.75 112 ALA A O 1
ATOM 899 N N . ILE A 1 113 ? -15.568 5.425 10.319 1.00 98.81 113 ILE A N 1
ATOM 900 C CA . ILE A 1 113 ? -16.750 5.291 11.180 1.00 98.81 113 ILE A CA 1
ATOM 901 C C . ILE A 1 113 ? -18.042 5.433 10.365 1.00 98.81 113 ILE A C 1
ATOM 903 O O . ILE A 1 113 ? -18.983 4.659 10.562 1.00 98.81 113 ILE A O 1
ATOM 907 N N . LYS A 1 114 ? -18.087 6.372 9.415 1.00 98.69 114 LYS A N 1
ATOM 908 C CA . LYS A 1 114 ? -19.193 6.501 8.458 1.00 98.69 114 LYS A CA 1
ATOM 909 C C . LYS A 1 114 ? -19.361 5.2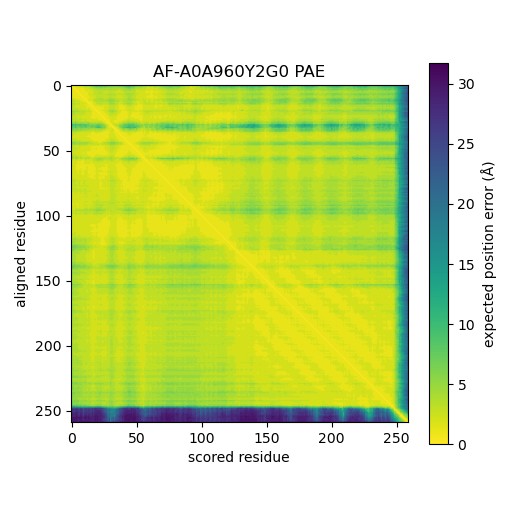19 7.641 1.00 98.69 114 LYS A C 1
ATOM 911 O O . LYS A 1 114 ? -20.459 4.674 7.594 1.00 98.69 114 LYS A O 1
ATOM 916 N N . ASP A 1 115 ? -18.268 4.691 7.094 1.00 98.62 115 ASP A N 1
ATOM 917 C CA . ASP A 1 115 ? -18.270 3.452 6.312 1.00 98.62 115 ASP A CA 1
ATOM 918 C C . ASP A 1 115 ? -18.707 2.232 7.126 1.00 98.62 115 ASP A C 1
ATOM 920 O O . ASP A 1 115 ? -19.327 1.317 6.583 1.00 98.62 115 ASP A O 1
ATOM 924 N N . PHE A 1 116 ? -18.411 2.210 8.427 1.00 98.44 116 PHE A N 1
ATOM 925 C CA . PHE A 1 116 ? -18.913 1.187 9.337 1.00 98.44 116 PHE A CA 1
ATOM 926 C C . PHE A 1 116 ? -20.430 1.289 9.519 1.00 98.44 116 PHE A C 1
ATOM 928 O O . PHE A 1 116 ? -21.127 0.286 9.377 1.00 98.44 116 PHE A O 1
ATOM 935 N N . ARG A 1 117 ? -20.944 2.493 9.799 1.00 98.25 117 ARG A N 1
ATOM 936 C CA . ARG A 1 117 ? -22.378 2.740 10.029 1.00 98.25 117 ARG A CA 1
ATOM 937 C C . ARG A 1 117 ? -23.222 2.477 8.780 1.00 98.25 117 ARG A C 1
ATOM 939 O O . ARG A 1 117 ? -24.333 1.970 8.895 1.00 98.25 117 ARG A O 1
ATOM 946 N N . GLU A 1 118 ? -22.702 2.822 7.606 1.00 98.19 118 GLU A N 1
ATOM 947 C CA . GLU A 1 118 ? -23.416 2.712 6.327 1.00 98.19 118 GLU A CA 1
ATOM 948 C C . GLU A 1 118 ? -23.151 1.386 5.595 1.00 98.19 118 GLU A C 1
ATOM 950 O O . GLU A 1 118 ? -23.845 1.067 4.631 1.00 98.19 118 GLU A O 1
ATOM 955 N N . GLY A 1 119 ? -22.156 0.603 6.026 1.00 97.12 119 GLY A N 1
ATOM 956 C CA . GLY A 1 119 ? -21.746 -0.622 5.335 1.00 97.12 119 GLY A CA 1
ATOM 957 C C . GLY A 1 119 ? -21.067 -0.370 3.982 1.00 97.12 119 GLY A C 1
ATOM 958 O O . GLY A 1 119 ? -21.066 -1.252 3.126 1.00 97.12 119 GLY A O 1
ATOM 959 N N . THR A 1 120 ? -20.495 0.820 3.778 1.00 97.31 120 THR A N 1
ATOM 960 C CA . THR A 1 120 ? -19.910 1.284 2.503 1.00 97.31 120 THR A CA 1
ATOM 961 C C . THR A 1 120 ? -18.393 1.131 2.418 1.00 97.31 120 THR A C 1
ATOM 963 O O . THR A 1 120 ? -17.785 1.546 1.432 1.00 97.31 120 THR A O 1
ATOM 966 N N . GLY A 1 121 ? -17.766 0.535 3.436 1.00 97.06 121 GLY A N 1
ATOM 967 C CA . GLY A 1 121 ? -16.334 0.239 3.417 1.00 97.06 121 GLY A CA 1
ATOM 968 C C . GLY A 1 121 ? -15.934 -0.727 2.295 1.00 97.06 121 GLY A C 1
ATOM 969 O O . GLY A 1 121 ? -16.765 -1.307 1.598 1.00 97.06 121 GLY A O 1
ATOM 970 N N . VAL A 1 122 ? -14.628 -0.954 2.144 1.00 96.06 122 VAL A N 1
ATOM 971 C CA . VAL A 1 122 ? -14.082 -1.873 1.134 1.00 96.06 122 VAL A CA 1
ATOM 972 C C . VAL A 1 122 ? -14.724 -3.261 1.295 1.00 96.06 122 VAL A C 1
ATOM 974 O O . VAL A 1 122 ? -14.685 -3.797 2.406 1.00 96.06 122 VAL A O 1
ATOM 977 N N . PRO A 1 123 ? -15.287 -3.880 0.242 1.00 94.62 123 PRO A N 1
ATOM 978 C CA . PRO A 1 123 ? -15.885 -5.216 0.329 1.00 94.62 123 PRO A CA 1
ATOM 979 C C . PRO A 1 123 ? -14.883 -6.278 0.796 1.00 94.62 123 PRO A C 1
ATOM 981 O O . PRO A 1 123 ? -13.705 -6.204 0.449 1.00 94.62 123 PRO A O 1
ATOM 984 N N . LYS A 1 124 ? -15.322 -7.267 1.588 1.00 92.31 124 LYS A N 1
ATOM 985 C CA . LYS A 1 124 ? -14.425 -8.253 2.233 1.00 92.31 124 LYS A CA 1
ATOM 986 C C . LYS A 1 124 ? -13.608 -9.061 1.222 1.00 92.31 124 LYS A C 1
ATOM 988 O O . LYS A 1 124 ? -12.430 -9.323 1.446 1.00 92.31 124 LYS A O 1
ATOM 993 N N . GLU A 1 125 ? -14.208 -9.408 0.095 1.00 90.12 125 GLU A N 1
ATOM 994 C CA . GLU A 1 125 ? -13.588 -10.129 -1.013 1.00 90.12 125 GLU A CA 1
ATOM 995 C C . GLU A 1 125 ? -12.454 -9.345 -1.695 1.00 90.12 125 GLU A C 1
ATOM 997 O O . GLU A 1 125 ? -11.577 -9.960 -2.291 1.00 90.12 125 GLU A O 1
ATOM 1002 N N . LYS A 1 126 ? -12.415 -8.014 -1.529 1.00 89.88 126 LYS A N 1
ATOM 1003 C CA . LYS A 1 126 ? -11.374 -7.111 -2.053 1.00 89.88 126 LYS A CA 1
ATOM 1004 C C . LYS A 1 126 ? -10.313 -6.717 -1.017 1.00 89.88 126 LYS A C 1
ATOM 1006 O O . LYS A 1 126 ? -9.476 -5.856 -1.270 1.00 89.88 126 LYS A O 1
ATOM 1011 N N . ARG A 1 127 ? -10.353 -7.290 0.190 1.00 92.69 127 ARG A N 1
ATOM 1012 C CA . ARG A 1 127 ? -9.376 -7.032 1.265 1.00 92.69 127 ARG A CA 1
ATOM 1013 C C . ARG A 1 127 ? -8.272 -8.092 1.237 1.00 92.69 127 ARG A C 1
ATOM 1015 O O . ARG A 1 127 ? -8.161 -8.885 2.169 1.00 92.69 127 ARG A O 1
ATOM 1022 N N . ILE A 1 128 ? -7.502 -8.168 0.152 1.00 95.31 128 ILE A N 1
ATOM 1023 C CA . ILE A 1 128 ? -6.381 -9.114 0.090 1.00 95.31 128 ILE A CA 1
ATOM 1024 C C . ILE A 1 128 ? -5.214 -8.552 0.905 1.00 95.31 128 ILE A C 1
ATOM 1026 O O . ILE A 1 128 ? -4.633 -7.536 0.539 1.00 95.31 128 ILE A O 1
ATOM 1030 N N . THR A 1 129 ? -4.897 -9.224 2.014 1.00 95.75 129 THR A N 1
ATOM 1031 C CA . THR A 1 129 ? -3.718 -8.935 2.841 1.00 95.75 129 THR A CA 1
ATOM 1032 C C . THR A 1 129 ? -2.468 -9.597 2.274 1.00 95.75 129 THR A C 1
ATOM 1034 O O . THR A 1 129 ? -2.553 -10.504 1.439 1.00 95.75 129 THR A O 1
ATOM 1037 N N . ALA A 1 130 ? -1.296 -9.224 2.783 1.00 96.50 130 ALA A N 1
ATOM 1038 C CA . ALA A 1 130 ? -0.034 -9.867 2.426 1.00 96.50 130 ALA A CA 1
ATOM 1039 C C . ALA A 1 130 ? -0.056 -11.386 2.673 1.00 96.50 130 ALA A C 1
ATOM 1041 O O . ALA A 1 130 ? 0.403 -12.167 1.837 1.00 96.50 130 ALA A O 1
ATOM 1042 N N . SER A 1 131 ? -0.623 -11.817 3.806 1.00 96.00 131 SER A N 1
ATOM 1043 C CA . SER A 1 131 ? -0.768 -13.236 4.155 1.00 96.00 131 SER A CA 1
ATOM 1044 C C . SER A 1 131 ? -1.620 -13.975 3.128 1.00 96.00 131 SER A C 1
ATOM 1046 O O . SER A 1 131 ? -1.181 -14.985 2.575 1.00 96.00 131 SER A O 1
ATOM 1048 N N . LYS A 1 132 ? -2.791 -13.425 2.794 1.00 96.38 132 LYS A N 1
ATOM 1049 C CA . LYS A 1 132 ? -3.703 -14.014 1.812 1.00 96.38 132 LYS A CA 1
ATOM 1050 C C . LYS A 1 132 ? -3.104 -14.028 0.406 1.00 96.38 132 LYS A C 1
ATOM 1052 O O . LYS A 1 132 ? -3.220 -15.021 -0.305 1.00 96.38 132 LYS A O 1
ATOM 1057 N N . ALA A 1 133 ? -2.392 -12.976 0.013 1.00 97.56 133 ALA A N 1
ATOM 1058 C CA . ALA A 1 133 ? -1.675 -12.947 -1.256 1.00 97.56 133 ALA A CA 1
ATOM 1059 C C . ALA A 1 133 ? -0.583 -14.034 -1.326 1.00 97.56 133 ALA A C 1
ATOM 1061 O O . ALA A 1 133 ? -0.439 -14.698 -2.351 1.00 97.56 133 ALA A O 1
ATOM 1062 N N . LYS A 1 134 ? 0.134 -14.308 -0.227 1.00 97.44 134 LYS A N 1
ATOM 1063 C CA . LYS A 1 134 ? 1.093 -15.429 -0.159 1.00 97.44 134 LYS A CA 1
ATOM 1064 C C . LYS A 1 134 ? 0.409 -16.795 -0.274 1.00 97.44 134 LYS A C 1
ATOM 1066 O O . LYS A 1 134 ? 0.998 -17.722 -0.826 1.00 97.44 134 LYS A O 1
ATOM 1071 N N . GLU A 1 135 ? -0.815 -16.950 0.221 1.00 97.31 135 GLU A N 1
ATOM 1072 C CA . GLU A 1 135 ? -1.609 -18.171 0.012 1.00 97.31 135 GLU A CA 1
ATOM 1073 C C . GLU A 1 135 ? -2.059 -18.324 -1.444 1.00 97.31 135 GLU A C 1
ATOM 1075 O O . GLU A 1 135 ? -1.961 -19.417 -2.011 1.00 97.31 135 GLU A O 1
ATOM 1080 N N . ILE A 1 136 ? -2.475 -17.227 -2.083 1.00 97.44 136 ILE A N 1
ATOM 1081 C CA . ILE A 1 136 ? -2.789 -17.206 -3.517 1.00 97.44 136 ILE A CA 1
ATOM 1082 C C . ILE A 1 136 ? -1.550 -17.607 -4.326 1.00 97.44 136 ILE A C 1
ATOM 1084 O O . ILE A 1 136 ? -1.638 -18.492 -5.171 1.00 97.44 136 ILE A O 1
ATOM 1088 N N . LEU A 1 137 ? -0.371 -17.070 -4.006 1.00 97.62 137 LEU A N 1
ATOM 1089 C CA . LEU A 1 137 ? 0.884 -17.461 -4.657 1.00 97.62 137 LEU A CA 1
ATOM 1090 C C . LEU A 1 137 ? 1.196 -18.952 -4.499 1.00 97.62 137 LEU A C 1
ATOM 1092 O O . LEU A 1 137 ? 1.569 -19.603 -5.470 1.00 97.62 137 LEU A O 1
ATOM 1096 N N . LYS A 1 138 ? 1.004 -19.523 -3.305 1.00 97.75 138 LYS A N 1
ATOM 1097 C CA . LYS A 1 138 ? 1.223 -20.963 -3.071 1.00 97.75 138 LYS A CA 1
ATOM 1098 C C . LYS A 1 138 ? 0.288 -21.850 -3.893 1.00 97.75 138 LYS A C 1
ATOM 1100 O O . LYS A 1 138 ? 0.649 -22.982 -4.196 1.00 97.75 138 LYS A O 1
ATOM 1105 N N . THR A 1 139 ? -0.912 -21.367 -4.206 1.00 97.50 139 THR A N 1
ATOM 1106 C CA . THR A 1 139 ? -1.960 -22.163 -4.862 1.00 97.50 139 THR A CA 1
ATOM 1107 C C . THR A 1 139 ? -2.023 -21.942 -6.372 1.00 97.50 139 THR A C 1
ATOM 1109 O O . THR A 1 139 ? -2.170 -22.909 -7.115 1.00 97.50 139 THR A O 1
ATOM 1112 N N . LYS A 1 140 ? -1.890 -20.695 -6.836 1.00 97.31 140 LYS A N 1
ATOM 1113 C CA . LYS A 1 140 ? -1.974 -20.299 -8.252 1.00 97.31 140 LYS A CA 1
ATOM 1114 C C . LYS A 1 140 ? -0.614 -20.050 -8.909 1.00 97.31 140 LYS A C 1
ATOM 1116 O O . LYS A 1 140 ? -0.526 -20.058 -10.133 1.00 97.31 140 LYS A O 1
ATOM 1121 N N . GLY A 1 141 ? 0.432 -19.782 -8.127 1.00 97.00 141 GLY A N 1
ATOM 1122 C CA . GLY A 1 141 ? 1.759 -19.414 -8.636 1.00 97.00 141 GLY A CA 1
ATOM 1123 C C . GLY A 1 141 ? 1.868 -17.992 -9.201 1.00 97.00 141 GLY A C 1
ATOM 1124 O O . GLY A 1 141 ? 2.932 -17.621 -9.681 1.00 97.00 141 GLY A O 1
ATOM 1125 N N . ASN A 1 142 ? 0.797 -17.195 -9.159 1.00 98.19 142 ASN A N 1
ATOM 1126 C CA . ASN A 1 142 ? 0.766 -15.813 -9.636 1.00 98.19 142 ASN A CA 1
ATOM 1127 C C . ASN A 1 142 ? -0.260 -14.976 -8.856 1.00 98.19 142 ASN A C 1
ATOM 1129 O O . ASN A 1 142 ? -1.002 -15.510 -8.027 1.00 98.19 142 ASN A O 1
ATOM 1133 N N . LEU A 1 143 ? -0.276 -13.673 -9.131 1.00 98.50 143 LEU A N 1
ATOM 1134 C CA . LEU A 1 143 ? -1.182 -12.680 -8.560 1.00 98.50 143 LEU A CA 1
ATOM 1135 C C . LEU A 1 143 ? -1.891 -11.848 -9.645 1.00 98.50 143 LEU A C 1
ATOM 1137 O O . LEU A 1 143 ? -2.353 -10.741 -9.358 1.00 98.50 143 LEU A O 1
ATOM 1141 N N . ALA A 1 144 ? -1.977 -12.362 -10.876 1.00 98.50 144 ALA A N 1
ATOM 1142 C CA . ALA A 1 144 ? -2.610 -11.669 -11.991 1.00 98.50 144 ALA A CA 1
ATOM 1143 C C . ALA A 1 144 ? -4.093 -11.387 -11.694 1.00 98.50 144 ALA A C 1
ATOM 1145 O O . ALA A 1 144 ? -4.780 -12.208 -11.082 1.00 98.50 144 ALA A O 1
ATOM 1146 N N . ASP A 1 145 ? -4.562 -10.205 -12.093 1.00 97.75 145 ASP A N 1
ATOM 1147 C CA . ASP A 1 145 ? -5.931 -9.698 -11.904 1.00 97.75 145 ASP A CA 1
ATOM 1148 C C . ASP A 1 145 ? -6.430 -9.601 -10.441 1.00 97.75 145 ASP A C 1
ATOM 1150 O O . ASP A 1 145 ? -7.591 -9.263 -10.194 1.00 97.75 145 ASP A O 1
ATOM 1154 N N . GLU A 1 146 ? -5.574 -9.849 -9.443 1.00 97.50 146 GLU A N 1
ATOM 1155 C CA . GLU A 1 146 ? -5.946 -9.772 -8.025 1.00 97.50 146 GLU A CA 1
ATOM 1156 C C . GLU A 1 146 ? -6.093 -8.314 -7.536 1.00 97.50 146 GLU A C 1
ATOM 1158 O O . GLU A 1 146 ? -5.346 -7.408 -7.933 1.00 97.50 146 GLU A O 1
ATOM 1163 N N . ASP A 1 147 ? -7.033 -8.076 -6.609 1.00 96.56 147 ASP A N 1
ATOM 1164 C CA . ASP A 1 147 ? -7.163 -6.784 -5.916 1.00 96.56 147 ASP A CA 1
ATOM 1165 C C . ASP A 1 147 ? -6.220 -6.709 -4.713 1.00 96.56 147 ASP A C 1
ATOM 1167 O O . ASP A 1 147 ? -6.574 -7.049 -3.585 1.00 96.56 147 ASP A O 1
ATOM 1171 N N . LEU A 1 148 ? -5.003 -6.245 -4.978 1.00 97.06 148 LEU A N 1
ATOM 1172 C CA . LEU A 1 148 ? -3.918 -6.048 -4.017 1.00 97.06 148 LEU A CA 1
ATOM 1173 C C . LEU A 1 148 ? -3.828 -4.591 -3.537 1.00 97.06 148 LEU A C 1
ATOM 1175 O O . LEU A 1 148 ? -2.755 -4.103 -3.161 1.00 97.06 148 LEU A O 1
ATOM 1179 N N . SER A 1 149 ? -4.938 -3.848 -3.593 1.00 95.25 149 SER A N 1
ATOM 1180 C CA . SER A 1 149 ? -4.930 -2.440 -3.217 1.00 95.25 149 SER A CA 1
ATOM 1181 C C . SER A 1 149 ? -4.517 -2.278 -1.757 1.00 95.25 149 SER A C 1
ATOM 1183 O O . SER A 1 149 ? -5.113 -2.855 -0.850 1.00 95.25 149 SER A O 1
ATOM 1185 N N . SER A 1 150 ? -3.518 -1.426 -1.527 1.00 94.75 150 SER A N 1
ATOM 1186 C CA . SER A 1 150 ? -2.938 -1.157 -0.205 1.00 94.75 150 SER A CA 1
ATOM 1187 C C . SER A 1 150 ? -2.244 -2.339 0.480 1.00 94.75 150 SER A C 1
ATOM 1189 O O . SER A 1 150 ? -1.950 -2.225 1.670 1.00 94.75 150 SER A O 1
ATOM 1191 N N . VAL A 1 151 ? -1.941 -3.421 -0.252 1.00 96.50 151 VAL A N 1
ATOM 1192 C CA . VAL A 1 151 ? -1.196 -4.563 0.298 1.00 96.50 151 VAL A CA 1
ATOM 1193 C C . VAL A 1 151 ? 0.169 -4.128 0.832 1.00 96.50 151 VAL A C 1
ATOM 1195 O O . VAL A 1 151 ? 0.800 -3.229 0.264 1.00 96.50 151 VAL A O 1
ATOM 1198 N N . ILE A 1 152 ? 0.645 -4.779 1.896 1.00 96.31 152 ILE A N 1
ATOM 1199 C CA . ILE A 1 152 ? 2.001 -4.577 2.423 1.00 96.31 152 ILE A CA 1
ATOM 1200 C C . ILE A 1 152 ? 2.903 -5.756 2.047 1.00 96.31 152 ILE A C 1
ATOM 1202 O O . ILE A 1 152 ? 2.869 -6.807 2.681 1.00 96.31 152 ILE A O 1
ATOM 1206 N N . PHE A 1 153 ? 3.802 -5.547 1.092 1.00 96.38 153 PHE A N 1
ATOM 1207 C CA . PHE A 1 153 ? 4.970 -6.405 0.904 1.00 96.38 153 PHE A CA 1
ATOM 1208 C C . PHE A 1 153 ? 6.231 -5.616 1.224 1.00 96.38 153 PHE A C 1
ATOM 1210 O O . PHE A 1 153 ? 6.470 -4.554 0.650 1.00 96.38 153 PHE A O 1
ATOM 1217 N N . GLU A 1 154 ? 7.071 -6.134 2.111 1.00 91.31 154 GLU A N 1
ATOM 1218 C CA . GLU A 1 154 ? 8.330 -5.484 2.457 1.00 91.31 154 GLU A CA 1
ATOM 1219 C C . GLU A 1 154 ? 9.454 -6.507 2.550 1.00 91.31 154 GLU A C 1
ATOM 1221 O O . GLU A 1 154 ? 9.367 -7.466 3.314 1.00 91.31 154 GLU A O 1
ATOM 1226 N N . LYS A 1 155 ? 10.539 -6.244 1.811 1.00 92.38 155 LYS A N 1
ATOM 1227 C CA . LYS A 1 155 ? 11.757 -7.072 1.796 1.00 92.38 155 LYS A CA 1
ATOM 1228 C C . LYS A 1 155 ? 11.497 -8.542 1.428 1.00 92.38 155 LYS A C 1
ATOM 1230 O O . LYS A 1 155 ? 12.203 -9.438 1.885 1.00 92.38 155 LYS A O 1
ATOM 1235 N N . GLU A 1 156 ? 10.502 -8.782 0.586 1.00 96.75 156 GLU A N 1
ATOM 1236 C CA . GLU A 1 156 ? 10.162 -10.085 0.023 1.00 96.75 156 GLU A CA 1
ATOM 1237 C C . GLU A 1 156 ? 10.909 -10.330 -1.298 1.00 96.75 156 GLU A C 1
ATOM 1239 O O . GLU A 1 156 ? 11.309 -9.394 -2.000 1.00 96.75 156 GLU A O 1
ATOM 1244 N N . ASN A 1 157 ? 11.054 -11.608 -1.663 1.00 98.12 157 ASN A N 1
ATOM 1245 C CA . ASN A 1 157 ? 11.402 -12.004 -3.025 1.00 98.12 157 ASN A CA 1
ATOM 1246 C C . ASN A 1 157 ? 10.116 -12.357 -3.785 1.00 98.12 157 ASN A C 1
ATOM 1248 O O . ASN A 1 157 ? 9.454 -13.347 -3.472 1.00 98.12 157 ASN A O 1
ATOM 1252 N N . LEU A 1 158 ? 9.784 -11.529 -4.770 1.00 98.38 158 LEU A N 1
ATOM 1253 C CA . LEU A 1 158 ? 8.647 -11.654 -5.679 1.00 98.38 158 LEU A CA 1
ATOM 1254 C C . LEU A 1 158 ? 9.142 -11.656 -7.139 1.00 98.38 158 LEU A C 1
ATOM 1256 O O . LEU A 1 158 ? 8.466 -11.165 -8.045 1.00 98.38 158 LEU A O 1
ATOM 1260 N N . ASP A 1 159 ? 10.342 -12.199 -7.364 1.00 98.75 159 ASP A N 1
ATOM 1261 C CA . ASP A 1 159 ? 10.942 -12.347 -8.687 1.00 98.75 159 ASP A CA 1
ATOM 1262 C C . ASP A 1 159 ? 10.104 -13.288 -9.561 1.00 98.75 159 ASP A C 1
ATOM 1264 O O . ASP A 1 159 ? 9.636 -14.337 -9.112 1.00 98.75 159 ASP A O 1
ATOM 1268 N N . ASN A 1 160 ? 9.981 -12.952 -10.845 1.00 98.69 160 ASN A N 1
ATOM 1269 C CA . ASN A 1 160 ? 9.251 -13.722 -11.860 1.0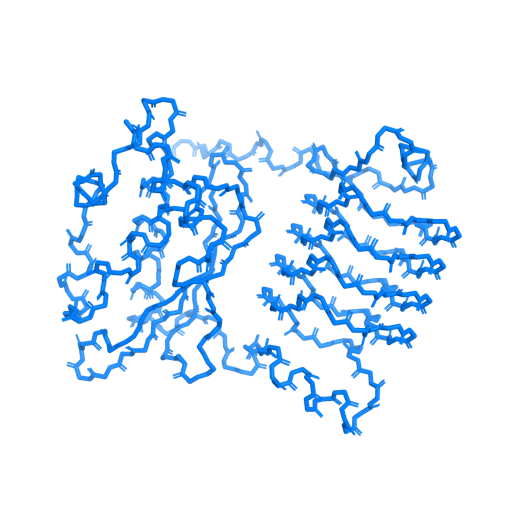0 98.69 160 ASN A CA 1
ATOM 1270 C C . ASN A 1 160 ? 7.749 -13.918 -11.572 1.00 98.69 160 ASN A C 1
ATOM 1272 O O . ASN A 1 160 ? 7.100 -14.713 -12.251 1.00 98.69 160 ASN A O 1
ATOM 1276 N N . ILE A 1 161 ? 7.187 -13.222 -10.579 1.00 98.75 161 ILE A N 1
ATOM 1277 C CA . ILE A 1 161 ? 5.754 -13.279 -10.291 1.00 98.75 161 ILE A CA 1
ATOM 1278 C C . ILE A 1 161 ? 4.986 -12.449 -11.319 1.00 98.75 161 ILE A C 1
ATOM 1280 O O . ILE A 1 161 ? 5.382 -11.338 -11.679 1.00 98.75 161 ILE A O 1
ATOM 1284 N N . ASP A 1 162 ? 3.864 -13.000 -11.770 1.00 98.88 162 ASP A N 1
ATOM 1285 C CA . ASP A 1 162 ? 2.925 -12.309 -12.642 1.00 98.88 162 ASP A CA 1
ATOM 1286 C C . ASP A 1 162 ? 1.877 -11.544 -11.819 1.00 98.88 162 ASP A C 1
ATOM 1288 O O . ASP A 1 162 ? 1.114 -12.137 -11.055 1.00 98.88 162 ASP A O 1
ATOM 1292 N N . PHE A 1 163 ? 1.894 -10.223 -11.972 1.00 98.88 163 PHE A N 1
ATOM 1293 C CA . PHE A 1 163 ? 0.972 -9.211 -11.449 1.00 98.88 163 PHE A CA 1
ATOM 1294 C C . PHE A 1 163 ? 0.244 -8.482 -12.597 1.00 98.88 163 PHE A C 1
ATOM 1296 O O . PHE A 1 163 ? -0.178 -7.330 -12.442 1.00 98.88 163 PHE A O 1
ATOM 1303 N N . SER A 1 164 ? 0.160 -9.083 -13.788 1.00 98.88 164 SER A N 1
ATOM 1304 C CA . SER A 1 164 ? -0.543 -8.458 -14.907 1.00 98.88 164 SER A CA 1
ATOM 1305 C C . SER A 1 164 ? -2.005 -8.193 -14.552 1.00 98.88 164 SER A C 1
ATOM 1307 O O . SER A 1 164 ? -2.660 -8.990 -13.883 1.00 98.88 164 SER A O 1
ATOM 1309 N N . GLY A 1 165 ? -2.491 -7.006 -14.915 1.00 98.62 165 GLY A N 1
ATOM 1310 C CA . GLY A 1 165 ? -3.854 -6.559 -14.610 1.00 98.62 165 GLY A CA 1
ATOM 1311 C C . GLY A 1 165 ? -4.169 -6.310 -13.126 1.00 98.62 165 GLY A C 1
ATOM 1312 O O . GLY A 1 165 ? -5.224 -5.747 -12.824 1.00 98.62 165 GLY A O 1
ATOM 1313 N N . SER A 1 166 ? -3.278 -6.647 -12.187 1.00 98.62 166 SER A N 1
ATOM 1314 C CA . SER A 1 166 ? -3.554 -6.530 -10.752 1.00 98.62 166 SER A CA 1
ATOM 1315 C C . SER A 1 166 ? -3.800 -5.083 -10.325 1.00 98.62 166 SER A C 1
ATOM 1317 O O . SER A 1 166 ? -3.195 -4.123 -10.823 1.00 98.62 166 SER A O 1
ATOM 1319 N N . ASN A 1 167 ? -4.653 -4.913 -9.318 1.00 98.31 167 ASN A N 1
ATOM 1320 C CA . ASN A 1 167 ? -4.852 -3.619 -8.682 1.00 98.31 167 ASN A CA 1
ATOM 1321 C C . ASN A 1 167 ? -3.885 -3.450 -7.506 1.00 98.31 167 ASN A C 1
ATOM 1323 O O . ASN A 1 167 ? -4.139 -3.955 -6.426 1.00 98.31 167 ASN A O 1
ATOM 1327 N N . LEU A 1 168 ? -2.807 -2.691 -7.688 1.00 98.19 168 LEU A N 1
ATOM 1328 C CA . LEU A 1 168 ? -1.794 -2.372 -6.669 1.00 98.19 168 LEU A CA 1
ATOM 1329 C C . LEU A 1 168 ? -1.906 -0.910 -6.195 1.00 98.19 168 LEU A C 1
ATOM 1331 O O . LEU A 1 168 ? -0.928 -0.293 -5.762 1.00 98.19 168 LEU A O 1
ATOM 1335 N N . HIS A 1 169 ? -3.104 -0.323 -6.286 1.00 95.38 169 HIS A N 1
ATOM 1336 C CA . HIS A 1 169 ? -3.339 1.060 -5.884 1.00 95.38 169 HIS A CA 1
ATOM 1337 C C . HIS A 1 169 ? -2.956 1.285 -4.415 1.00 95.38 169 HIS A C 1
ATOM 1339 O O . HIS A 1 169 ? -3.451 0.594 -3.522 1.00 95.38 169 HIS A O 1
ATOM 1345 N N . ASN A 1 170 ? -2.085 2.268 -4.167 1.00 94.38 170 ASN A N 1
ATOM 1346 C CA . ASN A 1 170 ? -1.494 2.572 -2.860 1.00 94.38 170 ASN A CA 1
ATOM 1347 C C . ASN A 1 170 ? -0.835 1.364 -2.165 1.00 94.38 170 ASN A C 1
ATOM 1349 O O . ASN A 1 170 ? -0.753 1.349 -0.939 1.00 94.38 170 ASN A O 1
ATOM 1353 N N . ALA A 1 171 ? -0.381 0.348 -2.905 1.00 96.88 171 ALA A N 1
ATOM 1354 C CA . ALA A 1 171 ? 0.355 -0.769 -2.321 1.00 96.88 171 ALA A CA 1
ATOM 1355 C C . ALA A 1 171 ? 1.691 -0.295 -1.730 1.00 96.88 171 ALA A C 1
ATOM 1357 O O . ALA A 1 171 ? 2.395 0.535 -2.319 1.00 96.88 171 ALA A O 1
ATOM 1358 N N . PHE A 1 172 ? 2.050 -0.833 -0.569 1.00 96.00 172 PHE A N 1
ATOM 1359 C CA . PHE A 1 172 ? 3.344 -0.615 0.055 1.00 96.00 172 PHE A CA 1
ATOM 1360 C C . PHE A 1 172 ? 4.277 -1.756 -0.346 1.00 96.00 172 PHE A C 1
ATOM 1362 O O . PHE A 1 172 ? 4.124 -2.873 0.135 1.00 96.00 172 PHE A O 1
ATOM 1369 N N . LEU A 1 173 ? 5.219 -1.478 -1.248 1.00 97.69 173 LEU A N 1
ATOM 1370 C CA . LEU A 1 173 ? 6.053 -2.486 -1.907 1.00 97.69 173 LEU A CA 1
ATOM 1371 C C . LEU A 1 173 ? 7.553 -2.243 -1.678 1.00 97.69 173 LEU A C 1
ATOM 1373 O O . LEU A 1 173 ? 8.372 -2.753 -2.435 1.00 97.69 173 LEU A O 1
ATOM 1377 N N . GLN A 1 174 ? 7.933 -1.442 -0.680 1.00 95.31 174 GLN A N 1
ATOM 1378 C CA . GLN A 1 174 ? 9.306 -0.965 -0.518 1.00 95.31 174 GLN A CA 1
ATOM 1379 C C . GLN A 1 174 ? 10.313 -2.112 -0.335 1.00 95.31 174 GLN A C 1
ATOM 1381 O O . GLN A 1 174 ? 10.129 -3.006 0.492 1.00 95.31 174 GLN A O 1
ATOM 1386 N N . GLY A 1 175 ? 11.446 -2.018 -1.037 1.00 97.38 175 GLY A N 1
ATOM 1387 C CA . GLY A 1 175 ? 12.612 -2.875 -0.804 1.00 97.38 175 GLY A CA 1
ATOM 1388 C C . GLY A 1 175 ? 12.442 -4.340 -1.208 1.00 97.38 175 GLY A C 1
ATOM 1389 O O . GLY A 1 175 ? 13.271 -5.160 -0.821 1.00 97.38 175 GLY A O 1
ATOM 1390 N N . ASN A 1 176 ? 11.388 -4.684 -1.947 1.00 98.44 176 ASN A N 1
ATOM 1391 C CA . ASN A 1 176 ? 11.208 -6.028 -2.489 1.00 98.44 176 ASN A CA 1
ATOM 1392 C C . ASN A 1 176 ? 12.107 -6.262 -3.712 1.00 98.44 176 ASN A C 1
ATOM 1394 O O . ASN A 1 176 ? 12.510 -5.320 -4.404 1.00 98.44 176 ASN A O 1
ATOM 1398 N N . SER A 1 177 ? 12.367 -7.533 -4.008 1.00 98.75 177 SER A N 1
ATOM 1399 C CA . SER A 1 177 ? 12.877 -7.958 -5.313 1.00 98.75 177 SER A CA 1
ATOM 1400 C C . SER A 1 177 ? 11.703 -8.362 -6.203 1.00 98.75 177 SER A C 1
ATOM 1402 O O . SER A 1 177 ? 10.867 -9.159 -5.787 1.00 98.75 177 SER A O 1
ATOM 1404 N N . PHE A 1 178 ? 11.634 -7.787 -7.399 1.00 98.81 178 PHE A N 1
ATOM 1405 C CA . PHE A 1 178 ? 10.651 -8.060 -8.450 1.00 98.81 178 PHE A CA 1
ATOM 1406 C C . PHE A 1 178 ? 11.363 -8.263 -9.796 1.00 98.81 178 PHE A C 1
ATOM 1408 O O . PHE A 1 178 ? 10.899 -7.813 -10.849 1.00 98.81 178 PHE A O 1
ATOM 1415 N N . GLN A 1 179 ? 12.540 -8.885 -9.779 1.00 98.88 179 GLN A N 1
ATOM 1416 C CA . GLN A 1 179 ? 13.312 -9.113 -10.993 1.00 98.88 179 GLN A CA 1
ATOM 1417 C C . GLN A 1 179 ? 12.501 -9.986 -11.952 1.00 98.88 179 GLN A C 1
ATOM 1419 O O . GLN A 1 179 ? 11.971 -11.027 -11.563 1.00 98.88 179 GLN A O 1
ATOM 1424 N N . ASN A 1 180 ? 12.394 -9.549 -13.206 1.00 98.81 180 ASN A N 1
ATOM 1425 C CA . ASN A 1 180 ? 11.570 -10.182 -14.244 1.00 98.81 180 ASN A CA 1
ATOM 1426 C C . ASN A 1 180 ? 10.070 -10.326 -13.889 1.00 98.81 180 ASN A C 1
ATOM 1428 O O . ASN A 1 180 ? 9.377 -11.131 -14.511 1.00 98.81 180 ASN A O 1
ATOM 1432 N N . ALA A 1 181 ? 9.553 -9.602 -12.890 1.00 98.88 181 ALA A N 1
ATOM 1433 C CA . ALA A 1 181 ? 8.126 -9.629 -12.576 1.00 98.88 181 ALA A CA 1
ATOM 1434 C C . ALA A 1 181 ? 7.307 -8.980 -13.701 1.00 98.88 181 ALA A C 1
ATOM 1436 O O . ALA A 1 181 ? 7.763 -8.043 -14.368 1.00 98.88 181 ALA A O 1
ATOM 1437 N N . ASN A 1 182 ? 6.081 -9.460 -13.898 1.00 98.94 182 ASN A N 1
ATOM 1438 C CA . ASN A 1 182 ? 5.177 -8.919 -14.903 1.00 98.94 182 ASN A CA 1
ATOM 1439 C C . ASN A 1 182 ? 4.127 -8.014 -14.256 1.00 98.94 182 ASN A C 1
ATOM 1441 O O . ASN A 1 182 ? 3.273 -8.498 -13.536 1.00 98.94 182 ASN A O 1
ATOM 1445 N N . PHE A 1 183 ? 4.163 -6.717 -14.529 1.00 98.88 183 PHE A N 1
ATOM 1446 C CA . PHE A 1 183 ? 3.168 -5.720 -14.116 1.00 98.88 183 PHE A CA 1
ATOM 1447 C C . PHE A 1 183 ? 2.383 -5.167 -15.314 1.00 98.88 183 PHE A C 1
ATOM 1449 O O . PHE A 1 183 ? 1.849 -4.058 -15.241 1.00 98.88 183 PHE A O 1
ATOM 1456 N N . GLU A 1 184 ? 2.331 -5.887 -16.439 1.00 98.88 184 GLU A N 1
ATOM 1457 C CA . GLU A 1 184 ? 1.639 -5.406 -17.634 1.00 98.88 184 GLU A CA 1
ATOM 1458 C C . GLU A 1 184 ? 0.178 -5.044 -17.332 1.00 98.88 184 GLU A C 1
ATOM 1460 O O . GLU A 1 184 ? -0.585 -5.839 -16.784 1.00 98.88 184 GLU A O 1
ATOM 1465 N N . GLY A 1 185 ? -0.211 -3.811 -17.657 1.00 98.75 185 GLY A N 1
ATOM 1466 C CA . GLY A 1 185 ? -1.560 -3.297 -17.412 1.00 98.75 185 GLY A CA 1
ATOM 1467 C C . GLY A 1 185 ? -1.939 -3.106 -15.935 1.00 98.75 185 GLY A C 1
ATOM 1468 O O . GLY A 1 185 ? -3.074 -2.722 -15.657 1.00 98.75 185 GLY A O 1
ATOM 1469 N N . ALA A 1 186 ? -1.029 -3.337 -14.984 1.00 98.88 186 ALA A N 1
ATOM 1470 C CA . ALA A 1 186 ? -1.326 -3.218 -13.560 1.00 98.88 186 ALA A CA 1
ATOM 1471 C C . ALA A 1 186 ? -1.640 -1.767 -13.149 1.00 98.88 186 ALA A C 1
ATOM 1473 O O . ALA A 1 186 ? -1.053 -0.797 -13.645 1.00 98.88 186 ALA A O 1
ATOM 1474 N N . ASN A 1 187 ? -2.533 -1.599 -12.173 1.00 98.56 187 ASN A N 1
ATOM 1475 C CA . ASN A 1 187 ? -2.817 -0.296 -11.569 1.00 98.56 187 ASN A CA 1
ATOM 1476 C C . ASN A 1 187 ? -1.890 -0.054 -10.370 1.00 98.56 187 ASN A C 1
ATOM 1478 O O . ASN A 1 187 ? -2.198 -0.470 -9.259 1.00 98.56 187 ASN A O 1
ATOM 1482 N N . LEU A 1 188 ? -0.790 0.670 -10.570 1.00 98.25 188 LEU A N 1
ATOM 1483 C CA . LEU A 1 188 ? 0.218 1.004 -9.552 1.00 98.25 188 LEU A CA 1
ATOM 1484 C C . LEU A 1 188 ? 0.068 2.438 -9.018 1.00 98.25 188 LEU A C 1
ATOM 1486 O O . LEU A 1 188 ? 1.013 3.018 -8.473 1.00 98.25 188 LEU A O 1
ATOM 1490 N N . ARG A 1 189 ? -1.115 3.046 -9.165 1.00 94.69 189 ARG A N 1
ATOM 1491 C CA . ARG A 1 189 ? -1.330 4.436 -8.750 1.00 94.69 189 ARG A CA 1
ATOM 1492 C C . ARG A 1 189 ? -1.006 4.630 -7.279 1.00 94.69 189 ARG A C 1
ATOM 1494 O O . ARG A 1 189 ? -1.603 3.965 -6.436 1.00 94.69 189 ARG A O 1
ATOM 1501 N N . GLY A 1 190 ? -0.105 5.558 -6.972 1.00 92.69 190 GLY A N 1
ATOM 1502 C CA . GLY A 1 190 ? 0.311 5.853 -5.599 1.00 92.69 190 GLY A CA 1
ATOM 1503 C C . GLY A 1 190 ? 1.100 4.736 -4.906 1.00 92.69 190 GLY A C 1
ATOM 1504 O O . GLY A 1 190 ? 1.337 4.845 -3.703 1.00 92.69 190 GLY A O 1
ATOM 1505 N N . ALA A 1 191 ? 1.496 3.674 -5.621 1.00 96.69 191 ALA A N 1
ATOM 1506 C CA . ALA A 1 191 ? 2.263 2.569 -5.056 1.00 96.69 191 ALA A CA 1
ATOM 1507 C C . ALA A 1 191 ? 3.664 3.018 -4.606 1.00 96.69 191 ALA A C 1
ATOM 1509 O O . ALA A 1 191 ? 4.295 3.895 -5.212 1.00 96.69 191 ALA A O 1
ATOM 1510 N N . PHE A 1 192 ? 4.159 2.400 -3.535 1.00 95.94 192 PHE A N 1
ATOM 1511 C CA . PHE A 1 192 ? 5.456 2.704 -2.943 1.00 95.94 192 PHE A CA 1
ATOM 1512 C C . PHE A 1 192 ? 6.488 1.633 -3.296 1.00 95.94 192 PHE A C 1
ATOM 1514 O O . PHE A 1 192 ? 6.632 0.645 -2.588 1.00 95.94 192 PHE A O 1
ATOM 1521 N N . LEU A 1 193 ? 7.212 1.851 -4.393 1.00 98.12 193 LEU A N 1
ATOM 1522 C CA . LEU A 1 193 ? 8.223 0.960 -4.977 1.00 98.12 193 LEU A CA 1
ATOM 1523 C C . LEU A 1 193 ? 9.661 1.410 -4.659 1.00 98.12 193 LEU A C 1
ATOM 1525 O O . LEU A 1 193 ? 10.617 0.994 -5.316 1.00 98.12 193 LEU A O 1
ATOM 1529 N N . ASN A 1 194 ? 9.846 2.289 -3.672 1.00 97.00 194 ASN A N 1
ATOM 1530 C CA . ASN A 1 194 ? 11.171 2.794 -3.328 1.00 97.00 194 ASN A CA 1
ATOM 1531 C C . ASN A 1 194 ? 12.137 1.647 -2.991 1.00 97.00 194 ASN A C 1
ATOM 1533 O O . ASN A 1 194 ? 11.772 0.685 -2.311 1.00 97.00 194 ASN A O 1
ATOM 1537 N N . ASN A 1 195 ? 13.389 1.780 -3.427 1.00 98.06 195 ASN A N 1
ATOM 1538 C CA . ASN A 1 195 ? 14.466 0.812 -3.193 1.00 98.06 195 ASN A CA 1
ATOM 1539 C C . ASN A 1 195 ? 14.177 -0.625 -3.675 1.00 98.06 195 ASN A C 1
ATOM 1541 O O . ASN A 1 195 ? 14.833 -1.556 -3.213 1.00 98.06 195 ASN A O 1
ATOM 1545 N N . CYS A 1 196 ? 13.199 -0.828 -4.563 1.00 98.62 196 CYS A N 1
ATOM 1546 C CA . CYS A 1 196 ? 12.940 -2.146 -5.138 1.00 98.62 196 CYS A CA 1
ATOM 1547 C C . CYS A 1 196 ? 14.001 -2.536 -6.164 1.00 98.62 196 CYS A C 1
ATOM 1549 O O . CYS A 1 196 ? 14.554 -1.688 -6.871 1.00 98.62 196 CYS A O 1
ATOM 1551 N N . ASP A 1 197 ? 14.216 -3.837 -6.303 1.00 98.81 197 ASP A N 1
ATOM 1552 C CA . ASP A 1 197 ? 14.918 -4.395 -7.450 1.00 98.81 197 ASP A CA 1
ATOM 1553 C C . ASP A 1 197 ? 13.900 -4.744 -8.545 1.00 98.81 197 ASP A C 1
ATOM 1555 O O . ASP A 1 197 ? 13.208 -5.750 -8.445 1.00 98.81 197 ASP A O 1
ATOM 1559 N N . LEU A 1 198 ? 13.757 -3.883 -9.555 1.00 98.88 198 LEU A N 1
ATOM 1560 C CA . LEU A 1 198 ? 12.785 -4.016 -10.651 1.00 98.88 198 LEU A CA 1
ATOM 1561 C C . LEU A 1 198 ? 13.478 -4.361 -11.981 1.00 98.88 198 LEU A C 1
ATOM 1563 O O . LEU A 1 198 ? 12.938 -4.089 -13.056 1.00 98.88 198 LEU A O 1
ATOM 1567 N N . ARG A 1 199 ? 14.699 -4.909 -11.938 1.00 98.81 199 ARG A N 1
ATOM 1568 C CA . ARG A 1 199 ? 15.458 -5.211 -13.158 1.00 98.81 199 ARG A CA 1
ATOM 1569 C C . ARG A 1 199 ? 14.686 -6.184 -14.045 1.00 98.81 199 ARG A C 1
ATOM 1571 O O . ARG A 1 199 ? 14.163 -7.191 -13.567 1.00 98.81 199 ARG A O 1
ATOM 1578 N N . ASN A 1 200 ? 14.622 -5.871 -15.336 1.00 98.88 200 ASN A N 1
ATOM 1579 C CA . ASN A 1 200 ? 13.854 -6.603 -16.350 1.00 98.88 200 ASN A CA 1
ATOM 1580 C C . ASN A 1 200 ? 12.343 -6.744 -16.068 1.00 98.88 200 ASN A C 1
ATOM 1582 O O . ASN A 1 200 ? 11.692 -7.585 -16.687 1.00 98.88 200 ASN A O 1
ATOM 1586 N N . ALA A 1 201 ? 11.768 -5.976 -15.138 1.00 98.88 201 ALA A N 1
ATOM 1587 C CA . ALA A 1 201 ? 10.331 -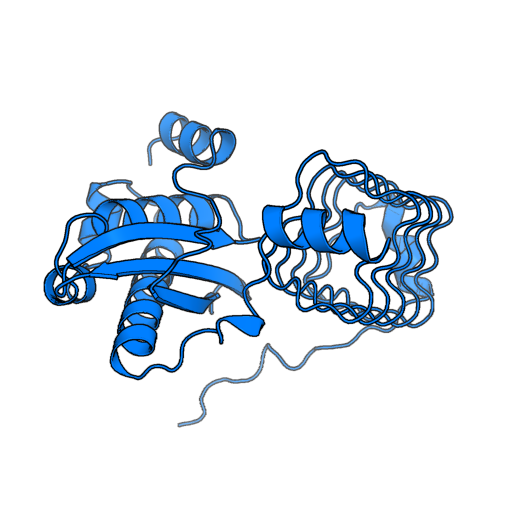6.024 -14.894 1.00 98.88 201 ALA A CA 1
ATOM 1588 C C . ALA A 1 201 ? 9.546 -5.455 -16.091 1.00 98.88 201 ALA A C 1
ATOM 1590 O O . ALA A 1 201 ? 9.958 -4.476 -16.722 1.00 98.88 201 ALA A O 1
ATOM 1591 N N . ASN A 1 202 ? 8.396 -6.052 -16.393 1.00 98.94 202 ASN A N 1
ATOM 1592 C CA . ASN A 1 202 ? 7.502 -5.590 -17.451 1.00 98.94 202 ASN A CA 1
ATOM 1593 C C . ASN A 1 202 ? 6.451 -4.634 -16.866 1.00 98.94 202 ASN A C 1
ATOM 1595 O O . ASN A 1 202 ? 5.548 -5.079 -16.177 1.00 98.94 202 ASN A O 1
ATOM 1599 N N . PHE A 1 203 ? 6.532 -3.337 -17.155 1.00 98.88 203 PHE A N 1
ATOM 1600 C CA . PHE A 1 203 ? 5.531 -2.326 -16.781 1.00 98.88 203 PHE A CA 1
ATOM 1601 C C . PHE A 1 203 ? 4.699 -1.847 -17.976 1.00 98.88 203 PHE A C 1
ATOM 1603 O O . PHE A 1 203 ? 4.077 -0.782 -17.905 1.00 98.88 203 PHE A O 1
ATOM 1610 N N . ARG A 1 204 ? 4.682 -2.584 -19.092 1.00 98.88 204 ARG A N 1
ATOM 1611 C CA . ARG A 1 204 ? 3.959 -2.166 -20.298 1.00 98.88 204 ARG A CA 1
ATOM 1612 C C . ARG A 1 204 ? 2.509 -1.840 -19.971 1.00 98.88 204 ARG A C 1
ATOM 1614 O O . ARG A 1 204 ? 1.828 -2.602 -19.294 1.00 98.88 204 ARG A O 1
ATOM 1621 N N . ASN A 1 205 ? 2.029 -0.694 -20.442 1.00 98.56 205 ASN A N 1
ATOM 1622 C CA . ASN A 1 205 ? 0.652 -0.230 -20.218 1.00 98.56 205 ASN A CA 1
ATOM 1623 C C . ASN A 1 205 ? 0.214 -0.105 -18.737 1.00 98.56 205 ASN A C 1
ATOM 1625 O O . ASN A 1 205 ? -0.971 0.103 -18.476 1.00 98.56 205 ASN A O 1
ATOM 1629 N N . ALA A 1 206 ? 1.124 -0.212 -17.763 1.00 98.75 206 ALA A N 1
ATOM 1630 C CA . ALA A 1 206 ? 0.799 -0.058 -16.348 1.00 98.75 206 ALA A CA 1
ATOM 1631 C C . ALA A 1 206 ? 0.508 1.409 -15.999 1.00 98.75 206 ALA A C 1
ATOM 1633 O O . ALA A 1 206 ? 1.047 2.329 -16.618 1.00 98.75 206 ALA A O 1
ATOM 1634 N N . ASP A 1 207 ? -0.295 1.661 -14.966 1.00 98.38 207 ASP A N 1
ATOM 1635 C CA . ASP A 1 207 ? -0.520 3.021 -14.467 1.00 98.38 207 ASP A CA 1
ATOM 1636 C C . ASP A 1 207 ? 0.334 3.326 -13.233 1.00 98.38 207 ASP A C 1
ATOM 1638 O O . ASP A 1 207 ? 0.024 2.880 -12.132 1.00 98.38 207 ASP A O 1
ATOM 1642 N N . LEU A 1 208 ? 1.381 4.133 -13.413 1.00 97.75 208 LEU A N 1
ATOM 1643 C CA . LEU A 1 208 ? 2.355 4.534 -12.389 1.00 97.75 208 LEU A CA 1
ATOM 1644 C C . LEU A 1 208 ? 2.149 5.979 -11.900 1.00 97.75 208 LEU A C 1
ATOM 1646 O O . LEU A 1 208 ? 3.056 6.593 -11.321 1.00 97.75 208 LEU A O 1
ATOM 1650 N N . ARG A 1 209 ? 0.978 6.581 -12.124 1.00 94.12 209 ARG A N 1
ATOM 1651 C CA . ARG A 1 209 ? 0.704 7.939 -11.625 1.00 94.12 209 ARG A CA 1
ATOM 1652 C C . ARG A 1 209 ? 0.824 7.986 -10.107 1.00 94.12 209 ARG A C 1
ATOM 1654 O O . ARG A 1 209 ? 0.352 7.085 -9.421 1.00 94.12 209 ARG A O 1
ATOM 1661 N N . TRP A 1 210 ? 1.463 9.022 -9.569 1.00 92.19 210 TRP A N 1
ATOM 1662 C CA . TRP A 1 210 ? 1.783 9.134 -8.133 1.00 92.19 210 TRP A CA 1
ATOM 1663 C C . TRP A 1 210 ? 2.675 8.027 -7.543 1.00 92.19 210 TRP A C 1
ATOM 1665 O O . TRP A 1 210 ? 2.974 8.081 -6.349 1.00 92.19 210 TRP A O 1
ATOM 1675 N N . ALA A 1 211 ? 3.122 7.040 -8.326 1.00 95.56 211 ALA A N 1
ATOM 1676 C CA . ALA A 1 211 ? 3.996 5.987 -7.823 1.00 95.56 211 ALA A CA 1
ATOM 1677 C C . ALA A 1 211 ? 5.371 6.555 -7.446 1.00 95.56 211 ALA A C 1
ATOM 1679 O O . ALA A 1 211 ? 5.879 7.485 -8.085 1.00 95.56 211 ALA A O 1
ATOM 1680 N N . LYS A 1 212 ? 5.990 5.997 -6.406 1.00 96.12 212 LYS A N 1
ATOM 1681 C CA . LYS A 1 212 ? 7.313 6.418 -5.925 1.00 96.12 212 LYS A CA 1
ATOM 1682 C C . LYS A 1 212 ? 8.300 5.272 -6.140 1.00 96.12 212 LYS A C 1
ATOM 1684 O O . LYS A 1 212 ? 8.100 4.198 -5.587 1.00 96.12 212 LYS A O 1
ATOM 1689 N N . LEU A 1 213 ? 9.329 5.505 -6.953 1.00 98.12 213 LEU A N 1
ATOM 1690 C CA . LEU A 1 213 ? 10.369 4.543 -7.340 1.00 98.12 213 LEU A CA 1
ATOM 1691 C C . LEU A 1 213 ? 11.784 5.082 -7.032 1.00 98.12 213 LEU A C 1
ATOM 1693 O O . LEU A 1 213 ? 12.751 4.758 -7.718 1.00 98.12 213 LEU A O 1
ATOM 1697 N N . THR A 1 214 ? 11.922 5.959 -6.035 1.00 97.19 214 THR A N 1
ATOM 1698 C CA . THR A 1 214 ? 13.226 6.496 -5.607 1.00 97.19 214 THR A CA 1
ATOM 1699 C C . THR A 1 214 ? 14.100 5.362 -5.069 1.00 97.19 214 THR A C 1
ATOM 1701 O O . THR A 1 214 ? 13.642 4.559 -4.252 1.00 97.19 214 THR A O 1
ATOM 1704 N N . GLY A 1 215 ? 15.346 5.278 -5.527 1.00 98.12 215 GLY A N 1
ATOM 1705 C CA . GLY A 1 215 ? 16.282 4.198 -5.216 1.00 98.12 215 GLY A CA 1
ATOM 1706 C C . GLY A 1 215 ? 16.000 2.870 -5.927 1.00 98.12 215 GLY A C 1
ATOM 1707 O O . GLY A 1 215 ? 16.686 1.890 -5.644 1.00 98.12 215 GLY A O 1
ATOM 1708 N N . ALA A 1 216 ? 14.989 2.788 -6.801 1.00 98.44 216 ALA A N 1
ATOM 1709 C CA . ALA A 1 216 ? 14.678 1.544 -7.500 1.00 98.44 216 ALA A CA 1
ATOM 1710 C C . ALA A 1 216 ? 15.691 1.245 -8.618 1.00 98.44 216 ALA A C 1
ATOM 1712 O O . ALA A 1 216 ? 16.091 2.136 -9.375 1.00 98.44 216 ALA A O 1
ATOM 1713 N N . LYS A 1 217 ? 16.063 -0.030 -8.750 1.00 98.69 217 LYS A N 1
ATOM 1714 C CA . LYS A 1 217 ? 16.898 -0.537 -9.848 1.00 98.69 217 LYS A CA 1
ATOM 1715 C C . LYS A 1 217 ? 16.010 -0.890 -11.034 1.00 98.69 217 LYS A C 1
ATOM 1717 O O . LYS A 1 217 ? 15.163 -1.768 -10.901 1.00 98.69 217 LYS A O 1
ATOM 1722 N N . LEU A 1 218 ? 16.167 -0.187 -12.152 1.00 98.69 218 LEU A N 1
ATOM 1723 C CA . LEU A 1 218 ? 15.270 -0.269 -13.315 1.00 98.69 218 LEU A CA 1
ATOM 1724 C C . LEU A 1 218 ? 15.961 -0.818 -14.572 1.00 98.69 218 LEU A C 1
ATOM 1726 O O . LEU A 1 218 ? 15.413 -0.719 -15.668 1.00 98.69 218 LEU A O 1
ATOM 1730 N N . GLU A 1 219 ? 17.176 -1.355 -14.457 1.00 98.44 219 GLU A N 1
ATOM 1731 C CA . GLU A 1 219 ? 17.939 -1.823 -15.611 1.00 98.44 219 GLU A CA 1
ATOM 1732 C C . GLU A 1 219 ? 17.159 -2.907 -16.370 1.00 98.44 219 GLU A C 1
ATOM 1734 O O . GLU A 1 219 ? 16.765 -3.924 -15.802 1.00 98.44 219 GLU A O 1
ATOM 1739 N N . GLY A 1 220 ? 16.911 -2.670 -17.661 1.00 98.38 220 GLY A N 1
ATOM 1740 C CA . GLY A 1 220 ? 16.172 -3.590 -18.530 1.00 98.38 220 GLY A CA 1
ATOM 1741 C C . GLY A 1 220 ? 14.650 -3.600 -18.348 1.00 98.38 220 GLY A C 1
ATOM 1742 O O . GLY A 1 220 ? 13.984 -4.349 -19.055 1.00 98.38 220 GLY A O 1
ATOM 1743 N N . ALA A 1 221 ? 14.083 -2.802 -17.438 1.00 98.69 221 ALA A N 1
ATOM 1744 C CA . ALA A 1 221 ? 12.633 -2.734 -17.259 1.00 98.69 221 ALA A CA 1
ATOM 1745 C C . ALA A 1 221 ? 11.934 -2.081 -18.470 1.00 98.69 221 ALA A C 1
ATOM 1747 O O . ALA A 1 221 ? 12.409 -1.073 -19.002 1.00 98.69 221 ALA A O 1
ATOM 1748 N N . ASP A 1 222 ? 10.789 -2.629 -18.889 1.00 98.81 222 ASP A N 1
ATOM 1749 C CA . ASP A 1 222 ? 10.006 -2.107 -20.020 1.00 98.81 222 ASP A CA 1
ATOM 1750 C C . ASP A 1 222 ? 8.836 -1.245 -19.527 1.00 98.81 222 ASP A C 1
ATOM 1752 O O . ASP A 1 222 ? 7.867 -1.757 -18.977 1.00 98.81 222 ASP A O 1
ATOM 1756 N N . PHE A 1 223 ? 8.904 0.066 -19.764 1.00 98.81 223 PHE A N 1
ATOM 1757 C CA . PHE A 1 223 ? 7.846 1.028 -19.427 1.00 98.81 223 PHE A CA 1
ATOM 1758 C C . PHE A 1 223 ? 7.001 1.456 -20.642 1.00 98.81 223 PHE A C 1
ATOM 1760 O O . PHE A 1 223 ? 6.285 2.460 -20.577 1.00 98.81 223 PHE A O 1
ATOM 1767 N N . SER A 1 224 ? 7.083 0.742 -21.768 1.00 98.62 224 SER A N 1
ATOM 1768 C CA . SER A 1 224 ? 6.399 1.116 -23.012 1.00 98.62 224 SER A CA 1
ATOM 1769 C C . SER A 1 224 ? 4.891 1.264 -22.805 1.00 98.62 224 SER A C 1
ATOM 1771 O O . SER A 1 224 ? 4.202 0.330 -22.395 1.00 98.62 224 SER A O 1
ATOM 1773 N N . GLY A 1 225 ? 4.361 2.452 -23.097 1.00 97.31 225 GLY A N 1
ATOM 1774 C CA . GLY A 1 225 ? 2.927 2.734 -22.964 1.00 97.31 225 GLY A CA 1
ATOM 1775 C C . GLY A 1 225 ? 2.431 2.891 -21.523 1.00 97.31 225 GLY A C 1
ATOM 1776 O O . GLY A 1 225 ? 1.249 3.161 -21.326 1.00 97.31 225 GLY A O 1
ATOM 1777 N N . ALA A 1 226 ? 3.303 2.772 -20.518 1.00 98.50 226 ALA A N 1
ATOM 1778 C CA . ALA A 1 226 ? 2.932 3.007 -19.129 1.00 98.50 226 ALA A CA 1
ATOM 1779 C C . ALA A 1 226 ? 2.541 4.474 -18.895 1.00 98.50 226 ALA A C 1
ATOM 1781 O O . ALA A 1 226 ? 3.043 5.382 -19.563 1.00 98.50 226 ALA A O 1
ATOM 1782 N N . LEU A 1 227 ? 1.668 4.725 -17.922 1.00 97.94 227 LEU A N 1
ATOM 1783 C CA . LEU A 1 227 ? 1.176 6.062 -17.601 1.00 97.94 227 LEU A CA 1
ATOM 1784 C C . LEU A 1 227 ? 1.959 6.673 -16.439 1.00 97.94 227 LEU A C 1
ATOM 1786 O O . LEU A 1 227 ? 2.157 6.029 -15.413 1.00 97.94 227 LEU A O 1
ATOM 1790 N N . TYR A 1 228 ? 2.342 7.943 -16.560 1.00 96.62 228 TYR A N 1
ATOM 1791 C CA . TYR A 1 228 ? 2.942 8.715 -15.465 1.00 96.62 228 TYR A CA 1
ATOM 1792 C C . TYR A 1 228 ? 2.334 10.111 -15.357 1.00 96.62 228 TYR A C 1
ATOM 1794 O O . TYR A 1 228 ? 1.703 10.604 -16.293 1.00 96.62 228 TYR A O 1
ATOM 1802 N N . ASP A 1 229 ? 2.541 10.772 -14.221 1.00 93.06 229 ASP A N 1
ATOM 1803 C CA . ASP A 1 229 ? 2.125 12.157 -14.015 1.00 93.06 229 ASP A CA 1
ATOM 1804 C C . ASP A 1 229 ? 3.158 12.972 -13.227 1.00 93.06 229 ASP A C 1
ATOM 1806 O O . ASP A 1 229 ? 4.300 12.562 -13.011 1.00 93.06 229 ASP A O 1
ATOM 1810 N N . ILE A 1 230 ? 2.769 14.181 -12.814 1.00 89.69 230 ILE A N 1
ATOM 1811 C CA . ILE A 1 230 ? 3.642 15.054 -12.024 1.00 89.69 230 ILE A CA 1
ATOM 1812 C C . ILE A 1 230 ? 3.803 14.608 -10.568 1.00 89.69 230 ILE A C 1
ATOM 1814 O O . ILE A 1 230 ? 4.546 15.266 -9.838 1.00 89.69 230 ILE A O 1
ATOM 1818 N N . GLY A 1 231 ? 3.138 13.532 -10.148 1.00 89.44 231 GLY A N 1
ATOM 1819 C CA . GLY A 1 231 ? 3.321 12.860 -8.868 1.00 89.44 231 GLY A CA 1
ATOM 1820 C C . GLY A 1 231 ? 4.277 11.668 -8.948 1.00 89.44 231 GLY A C 1
ATOM 1821 O O . GLY A 1 231 ? 4.883 11.341 -7.934 1.00 89.44 231 GLY A O 1
ATOM 1822 N N . THR A 1 232 ? 4.486 11.057 -10.122 1.00 94.12 232 THR A N 1
ATOM 1823 C CA . THR A 1 232 ? 5.410 9.917 -10.288 1.00 94.12 232 THR A CA 1
ATOM 1824 C C . THR A 1 232 ? 6.850 10.322 -9.954 1.00 94.12 232 THR A C 1
ATOM 1826 O O . THR A 1 232 ? 7.363 11.309 -10.495 1.00 94.12 232 THR A O 1
ATOM 1829 N N . ARG A 1 233 ? 7.514 9.623 -9.026 1.00 94.88 233 ARG A N 1
ATOM 1830 C CA . ARG A 1 233 ? 8.871 9.947 -8.536 1.00 94.88 233 ARG A CA 1
ATOM 1831 C C . ARG A 1 233 ? 9.869 8.864 -8.938 1.00 94.88 233 ARG A C 1
ATOM 1833 O O . ARG A 1 233 ? 9.633 7.695 -8.667 1.00 94.88 233 ARG A O 1
ATOM 1840 N N . VAL A 1 234 ? 10.996 9.274 -9.511 1.00 97.06 234 VAL A N 1
ATOM 1841 C CA . VAL A 1 234 ? 12.153 8.426 -9.846 1.00 97.06 234 VAL A CA 1
ATOM 1842 C C . VAL A 1 234 ? 13.436 9.184 -9.511 1.00 97.06 234 VAL A C 1
ATOM 1844 O O . VAL A 1 234 ? 13.404 10.410 -9.362 1.00 97.06 234 VAL A O 1
ATOM 1847 N N . ASP A 1 235 ? 14.561 8.481 -9.415 1.00 97.12 235 ASP A N 1
ATOM 1848 C CA . ASP A 1 235 ? 15.871 9.126 -9.295 1.00 97.12 235 ASP A CA 1
ATOM 1849 C C . ASP A 1 235 ? 16.255 9.869 -10.578 1.00 97.12 235 ASP A C 1
ATOM 1851 O O . ASP A 1 235 ? 15.804 9.530 -11.674 1.00 97.12 235 ASP A O 1
ATOM 1855 N N . GLY A 1 236 ? 17.147 10.856 -10.455 1.00 96.25 236 GLY A N 1
ATOM 1856 C CA . GLY A 1 236 ? 17.643 11.627 -11.600 1.00 96.25 236 GLY A CA 1
ATOM 1857 C C . GLY A 1 236 ? 18.238 10.753 -12.713 1.00 96.25 236 GLY A C 1
ATOM 1858 O O . GLY A 1 236 ? 18.027 11.029 -13.892 1.00 96.25 236 GLY A O 1
ATOM 1859 N N . SER A 1 237 ? 18.913 9.659 -12.351 1.00 96.00 237 SER A N 1
ATOM 1860 C CA . SER A 1 237 ? 19.458 8.661 -13.286 1.00 96.00 237 SER A CA 1
ATOM 1861 C C . SER A 1 237 ? 18.379 7.923 -14.090 1.00 96.00 237 SER A C 1
ATOM 1863 O O . SER A 1 237 ? 18.619 7.509 -15.223 1.00 96.00 237 SER A O 1
ATOM 1865 N N . ASN A 1 238 ? 17.172 7.807 -13.540 1.00 96.88 238 ASN A N 1
ATOM 1866 C CA . ASN A 1 238 ? 16.057 7.061 -14.114 1.00 96.88 238 ASN A CA 1
ATOM 1867 C C . ASN A 1 238 ? 15.070 7.948 -14.889 1.00 96.88 238 ASN A C 1
ATOM 1869 O O . ASN A 1 238 ? 14.076 7.448 -15.401 1.00 96.88 238 ASN A O 1
ATOM 1873 N N . LEU A 1 239 ? 15.338 9.250 -15.049 1.00 96.38 239 LEU A N 1
ATOM 1874 C CA . LEU A 1 239 ? 14.459 10.159 -15.804 1.00 96.38 239 LEU A CA 1
ATOM 1875 C C . LEU A 1 239 ? 14.240 9.733 -17.266 1.00 96.38 239 LEU A C 1
ATOM 1877 O O . LEU A 1 239 ? 13.231 10.099 -17.868 1.00 96.38 239 LEU A O 1
ATOM 1881 N N . HIS A 1 240 ? 15.165 8.956 -17.834 1.00 95.19 240 HIS A N 1
ATOM 1882 C CA . HIS A 1 240 ? 15.097 8.471 -19.210 1.00 95.19 240 HIS A CA 1
ATOM 1883 C C . HIS A 1 240 ? 13.880 7.568 -19.479 1.00 95.19 240 HIS A C 1
ATOM 1885 O O . HIS A 1 240 ? 13.387 7.562 -20.610 1.00 95.19 240 HIS A O 1
ATOM 1891 N N . ILE A 1 241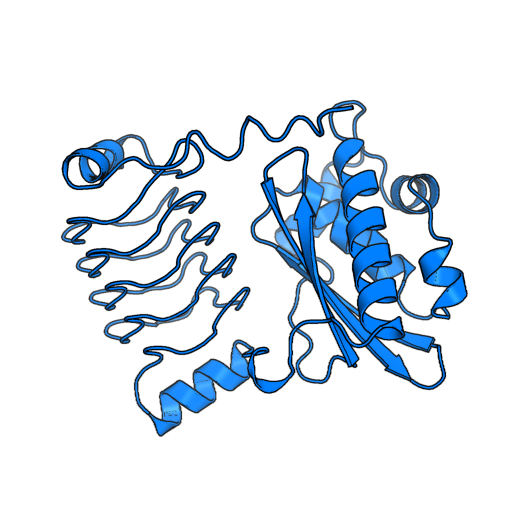 ? 13.345 6.865 -18.468 1.00 97.12 241 ILE A N 1
ATOM 1892 C CA . ILE A 1 241 ? 12.191 5.964 -18.646 1.00 97.12 241 ILE A CA 1
ATOM 1893 C C . ILE A 1 241 ? 10.948 6.716 -19.134 1.00 97.12 241 ILE A C 1
ATOM 1895 O O . ILE A 1 241 ? 10.151 6.176 -19.894 1.00 97.12 241 ILE A O 1
ATOM 1899 N N . PHE A 1 242 ? 10.804 7.997 -18.775 1.00 97.12 242 PHE A N 1
ATOM 1900 C CA . PHE A 1 242 ? 9.652 8.800 -19.184 1.00 97.12 242 PHE A CA 1
ATOM 1901 C C . PHE A 1 242 ? 9.575 9.023 -20.699 1.00 97.12 242 PHE A C 1
ATOM 1903 O O . PHE A 1 242 ? 8.514 9.389 -21.194 1.00 97.12 242 PHE A O 1
ATOM 1910 N N . SER A 1 243 ? 10.663 8.793 -21.441 1.00 96.62 243 SER A N 1
ATOM 1911 C CA . SER A 1 243 ? 10.681 8.927 -22.904 1.00 96.62 243 SER A CA 1
ATOM 1912 C C . SER A 1 243 ? 9.817 7.892 -23.635 1.00 96.62 243 SER A C 1
ATOM 1914 O O . SER A 1 243 ? 9.386 8.160 -24.754 1.00 96.62 243 SER A O 1
ATOM 1916 N N . VAL A 1 244 ? 9.534 6.745 -23.005 1.00 97.38 244 VAL A N 1
ATOM 1917 C CA . VAL A 1 244 ? 8.695 5.665 -23.566 1.00 97.38 244 VAL A CA 1
ATOM 1918 C C . VAL A 1 244 ? 7.317 5.561 -22.898 1.00 97.38 244 VAL A C 1
ATOM 1920 O O . VAL A 1 244 ? 6.474 4.760 -23.310 1.00 97.38 244 VAL A O 1
ATOM 1923 N N . MET A 1 245 ? 7.081 6.385 -21.877 1.00 97.81 245 MET A N 1
ATOM 1924 C CA . MET A 1 245 ? 5.830 6.452 -21.127 1.00 97.81 245 MET A CA 1
ATOM 1925 C C . MET A 1 245 ? 4.907 7.543 -21.673 1.00 97.81 245 MET A C 1
ATOM 1927 O O . MET A 1 245 ? 5.325 8.491 -22.337 1.00 97.81 245 MET A O 1
ATOM 1931 N N . GLN A 1 246 ? 3.630 7.457 -21.319 1.00 96.75 246 GLN A N 1
ATOM 1932 C CA . GLN A 1 246 ? 2.621 8.451 -21.652 1.00 96.75 246 GLN A CA 1
ATOM 1933 C C . GLN A 1 246 ? 2.297 9.307 -20.427 1.00 96.75 246 GLN A C 1
ATOM 1935 O O . GLN A 1 246 ? 1.822 8.824 -19.396 1.00 96.75 246 GLN A O 1
ATOM 1940 N N . LYS A 1 247 ? 2.529 10.616 -20.538 1.00 94.25 247 LYS A N 1
ATOM 1941 C CA . LYS A 1 247 ? 2.158 11.554 -19.479 1.00 94.25 247 LYS A CA 1
ATOM 1942 C C . LYS A 1 247 ? 0.650 11.768 -19.484 1.00 94.25 247 LYS A C 1
ATOM 1944 O O . LYS A 1 247 ? 0.099 12.230 -20.480 1.00 94.25 247 LYS A O 1
ATOM 1949 N N . THR A 1 248 ? -0.012 11.523 -18.362 1.00 86.19 248 THR A N 1
ATOM 1950 C CA . THR A 1 248 ? -1.452 11.765 -18.190 1.00 86.19 248 THR A CA 1
ATOM 1951 C C . THR A 1 248 ? -1.712 12.548 -16.896 1.00 86.19 248 THR A C 1
ATOM 1953 O O . THR A 1 248 ? -0.850 12.618 -16.028 1.00 86.19 248 THR A O 1
ATOM 1956 N N . GLY A 1 249 ? -2.876 13.196 -16.756 1.00 65.00 249 GLY A N 1
ATOM 1957 C CA . GLY A 1 249 ? -3.319 13.748 -15.464 1.00 65.00 249 GLY A CA 1
ATOM 1958 C C . GLY A 1 249 ? -2.931 15.199 -15.132 1.00 65.00 249 GLY A C 1
ATOM 1959 O O . GLY A 1 249 ? -2.332 15.457 -14.090 1.00 65.00 249 GLY A O 1
ATOM 1960 N N . LYS A 1 250 ? -3.382 16.187 -15.926 1.00 49.47 250 LYS A N 1
ATOM 1961 C CA . LYS A 1 250 ? -3.661 17.529 -15.352 1.00 49.47 250 LYS A CA 1
ATOM 1962 C C . LYS A 1 250 ? -4.942 17.531 -14.493 1.00 49.47 250 LYS A C 1
ATOM 1964 O O . LYS A 1 250 ? -5.158 18.465 -13.723 1.00 49.47 250 LYS A O 1
ATOM 1969 N N . ASP A 1 251 ? -5.753 16.479 -14.584 1.00 49.94 251 ASP A N 1
ATOM 1970 C CA . ASP A 1 251 ?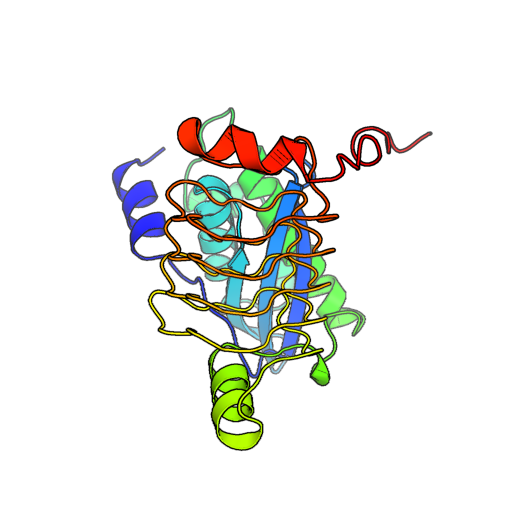 -7.170 16.483 -14.195 1.00 49.94 251 ASP A CA 1
ATOM 1971 C C . ASP A 1 251 ? -7.446 16.206 -12.712 1.00 49.94 251 ASP A C 1
ATOM 1973 O O . ASP A 1 251 ? -8.553 15.843 -12.344 1.00 49.94 251 ASP A O 1
ATOM 1977 N N . ILE A 1 252 ? -6.463 16.421 -11.834 1.00 47.69 252 ILE A N 1
ATOM 1978 C CA . ILE A 1 252 ? -6.682 16.383 -10.377 1.00 47.69 252 ILE A CA 1
ATOM 1979 C C . ILE A 1 252 ? -6.385 17.729 -9.695 1.00 47.69 252 ILE A C 1
ATOM 1981 O O . ILE A 1 252 ? -6.536 17.859 -8.486 1.00 47.69 252 ILE A O 1
ATOM 1985 N N . TYR A 1 253 ? -6.001 18.760 -10.458 1.00 43.59 253 TYR A N 1
ATOM 1986 C CA . TYR A 1 253 ? -5.772 20.115 -9.927 1.00 43.59 253 TYR A CA 1
ATOM 1987 C C . TYR A 1 253 ? -6.952 21.074 -10.152 1.00 43.59 253 TYR A C 1
ATOM 1989 O O . TYR A 1 253 ? -6.850 22.261 -9.838 1.00 43.59 253 TYR A O 1
ATOM 1997 N N . LYS A 1 254 ? -8.075 20.590 -10.699 1.00 34.81 254 LYS A N 1
ATOM 1998 C CA . LYS A 1 254 ? -9.288 21.386 -10.933 1.00 34.81 254 LYS A CA 1
ATOM 1999 C C . LYS A 1 254 ? -10.575 20.605 -10.652 1.00 34.81 254 LYS A C 1
ATOM 2001 O O . LYS A 1 254 ? -11.461 20.557 -11.487 1.00 34.81 254 LYS A O 1
ATOM 2006 N N . GLU A 1 255 ? -10.723 20.112 -9.434 1.00 34.25 255 GLU A N 1
ATOM 2007 C CA . GLU A 1 255 ? -12.025 20.218 -8.771 1.00 34.25 255 GLU A CA 1
ATOM 2008 C C . GLU A 1 255 ? -11.853 21.208 -7.621 1.00 34.25 255 GLU A C 1
ATOM 2010 O O . GLU A 1 255 ? -11.796 20.869 -6.444 1.00 34.25 255 GLU A O 1
ATOM 2015 N N . LYS A 1 256 ? -11.738 22.494 -7.984 1.00 37.38 256 LYS A N 1
ATOM 2016 C CA . LYS A 1 256 ? -12.379 23.495 -7.136 1.00 37.38 256 LYS A CA 1
ATOM 2017 C C . LYS A 1 256 ? -13.849 23.114 -7.175 1.00 37.38 256 LYS A C 1
ATOM 2019 O O . LYS A 1 256 ? -14.456 23.243 -8.235 1.00 37.38 256 LYS A O 1
ATOM 2024 N N . VAL A 1 257 ? -14.363 22.610 -6.058 1.00 31.80 257 VAL A N 1
ATOM 2025 C CA . VAL A 1 257 ? -15.798 22.554 -5.789 1.00 31.80 257 VAL A CA 1
ATOM 2026 C C . VAL A 1 257 ? -16.355 23.915 -6.203 1.00 31.80 257 VAL A C 1
ATOM 2028 O O . VAL A 1 257 ? -15.975 24.952 -5.655 1.00 31.80 257 VAL A O 1
ATOM 2031 N N . GLY A 1 258 ? -17.098 23.919 -7.305 1.00 36.22 258 GLY A N 1
ATOM 2032 C CA . GLY A 1 258 ? -17.806 25.091 -7.769 1.00 36.22 258 GLY A CA 1
ATOM 2033 C C . GLY A 1 258 ? -19.016 25.287 -6.873 1.00 36.22 258 GLY A C 1
ATOM 2034 O O . GLY A 1 258 ? -19.798 24.354 -6.752 1.00 36.22 258 GLY A O 1
ATOM 2035 N N . MET A 1 259 ? -19.120 26.506 -6.333 1.00 33.50 259 MET A N 1
ATOM 2036 C CA . MET A 1 259 ? -20.297 27.142 -5.719 1.00 33.50 259 MET A CA 1
ATOM 2037 C C . MET A 1 259 ? -20.889 26.480 -4.473 1.00 33.50 259 MET A C 1
ATOM 2039 O O . MET A 1 259 ? -21.499 25.399 -4.574 1.00 33.50 259 MET A O 1
#

Radius of gyration: 18.59 Å; Cα contacts (8 Å, |Δi|>4): 620; chains: 1; bounding box: 43×49×47 Å

Secondary structure (DSSP, 8-state):
--HHHHHHHHHTTTTB---TT-SEEEEEE-TTT--EEEEEEEEETTEEEEEEEEESS-HHHHHHHHHHHHHHTTSBHHHHHT--HHHHHHHSPPPGGGTHHHHHHHHHHHHHHHHHHHT-S--GGG---HHHHHHHHHHHS--TT-B-TT-B--S-B-TT-B-TT-B-TT-B-TT-B-TT-B-TT-B-TT-B-TT-B-TT-B-TT-B-TT-EETT-B-TT-B-TT-EE-TT-EE-GGGGGGGGTSEE---TTS------

Solvent-accessible surface area (backbone atoms only — not comparable to full-atom values): 12887 Å² total; per-residue (Å²): 102,65,62,67,62,52,50,47,39,57,76,70,39,49,63,59,46,88,58,90,82,37,66,27,36,25,81,34,68,36,86,88,81,64,34,44,39,33,38,31,34,27,61,56,97,63,27,22,76,38,44,26,28,47,61,50,45,55,65,61,45,50,49,23,42,30,44,46,26,59,66,31,36,75,26,38,56,69,62,41,62,66,58,50,51,67,61,38,38,71,77,51,50,61,52,83,97,45,50,67,30,36,49,45,27,49,53,38,50,44,48,30,53,50,21,52,78,70,68,68,28,65,56,76,95,55,62,39,39,47,69,56,49,53,51,40,33,75,73,70,65,37,46,52,63,37,50,34,49,48,20,60,46,67,66,44,84,45,54,61,33,37,30,32,51,11,34,29,38,30,13,31,36,37,44,19,35,26,38,49,14,31,30,36,47,12,35,30,36,34,15,26,35,30,46,15,37,31,33,43,15,34,30,33,48,12,34,35,32,42,14,33,31,43,70,39,43,53,62,76,38,40,40,51,60,11,33,31,33,94,55,39,39,61,40,84,90,53,59,68,56,59,78,49,33,41,79,50,74,78,80,78,81,72,76,70,82,75,129

Foldseek 3Di:
DDPVVLVVCQVVLAQAFDDLQFLFKAWDAQLPQRKIKIKGFRDDPQAGQAIGIFILDDSLLSLLLNQLRVVRHGDGLVVSLPDDLVSSCVVPPDDPVSSSNNVRNSVRSNRRSVCSVVVVGDDSQLRQEPVNVVVCCVVVVAQDLHNCDQYEDDLEEQAQHEHDNYEPHRHEHEQYEHAQYEDHLYECALYEHDLYACALYECHLYEQELYAHENYHHHNYHCAAYEYEPNRYYDPVPPVNCVRYDYDDPPSVPPPPDD

pLDDT: mean 93.9, std 11.66, range [31.8, 98.94]

Sequence (259 aa):
MDFQRFKQINDERLNYREIEDATVVSNYRNIGCGDGYRIYLKIEDNQILDASYTTTGCGFGITALAMVTLLAKGKSVEEADNLTVDDVEREFEFPERRKNYPESAILALKQAIKDFREGTGVPKEKRITASKAKEILKTKGNLADEDLSSVIFEKENLDNIDFSGSNLHNAFLQGNSFQNANFEGANLRGAFLNNCDLRNANFRNADLRWAKLTGAKLEGADFSGALYDIGTRVDGSNLHIFSVMQKTGKDIYKEKVGM

Mean predicted aligned error: 4.31 Å